Protein AF-X0TN85-F1 (afdb_monomer)

Solvent-accessible surface area (backbone atoms only — not comparable to full-atom values): 14636 Å² total; per-residue (Å²): 105,76,47,79,45,71,46,80,44,83,77,79,45,94,90,45,74,71,50,71,66,56,48,52,43,54,44,37,26,75,77,67,48,32,74,43,75,45,73,52,68,78,59,59,75,45,44,64,58,43,40,61,78,28,76,30,24,31,19,38,30,30,38,48,80,55,85,37,33,31,35,57,48,46,75,44,63,31,80,72,81,67,80,50,28,28,36,43,33,42,41,44,77,64,39,32,37,40,36,38,28,35,66,86,77,72,41,78,76,51,78,48,72,51,67,30,51,45,44,84,62,22,82,49,72,66,48,38,39,50,36,34,72,74,36,91,64,24,46,60,51,45,16,47,31,47,47,53,46,49,39,54,51,47,50,51,52,19,65,77,68,74,47,61,43,60,46,32,51,36,36,40,39,28,16,40,35,58,49,49,24,32,59,70,63,43,80,50,62,41,31,81,36,90,91,33,53,52,88,67,43,68,64,74,79,45,36,24,50,81,69,67,44,74,40,23,45,53,14,43,34,41,53,45,46,28,80,46,42,73,40,9,5,39,54,48,48,50,40,60,75,67,44,42,65,73,27,88,56,81,42,80,48,75,47,90,63,96,48,44,36,38,38,43,33,20,50,90,47,78,49,74,55,59,100

Structure (mmCIF, N/CA/C/O backbone):
data_AF-X0TN85-F1
#
_entry.id   AF-X0TN85-F1
#
loop_
_atom_site.group_PDB
_atom_site.id
_atom_site.type_symbol
_atom_site.label_atom_id
_atom_site.label_alt_id
_atom_site.label_comp_id
_atom_site.label_asym_id
_atom_site.label_entity_id
_atom_site.label_seq_id
_atom_site.pdbx_PDB_ins_code
_atom_site.Cartn_x
_atom_site.Cartn_y
_atom_site.Cartn_z
_atom_site.occupancy
_atom_site.B_iso_or_equiv
_atom_site.auth_seq_id
_atom_site.auth_comp_id
_atom_site.auth_asym_id
_atom_site.auth_atom_id
_atom_site.pdbx_PDB_model_num
ATOM 1 N N . MET A 1 1 ? -8.097 -7.794 1.490 1.00 80.31 1 MET A N 1
ATOM 2 C CA . MET A 1 1 ? -9.542 -7.481 1.559 1.00 80.31 1 MET A CA 1
ATOM 3 C C . MET A 1 1 ? -9.919 -7.096 2.979 1.00 80.31 1 MET A C 1
ATOM 5 O O . MET A 1 1 ? -9.978 -7.950 3.866 1.00 80.31 1 MET A O 1
ATOM 9 N N . VAL A 1 2 ? -10.156 -5.804 3.183 1.00 92.00 2 VAL A N 1
ATOM 10 C CA . VAL A 1 2 ? -10.544 -5.229 4.475 1.00 92.00 2 VAL A CA 1
ATOM 11 C C . VAL A 1 2 ? -12.059 -5.302 4.716 1.00 92.00 2 VAL A C 1
ATOM 13 O O . VAL A 1 2 ? -12.861 -5.174 3.789 1.00 92.00 2 VAL A O 1
ATOM 16 N N . ARG A 1 3 ? -12.475 -5.512 5.972 1.00 91.19 3 ARG A N 1
ATOM 17 C CA . ARG A 1 3 ? -13.882 -5.523 6.411 1.00 91.19 3 ARG A CA 1
ATOM 18 C C . ARG A 1 3 ? -14.080 -4.712 7.686 1.00 91.19 3 ARG A C 1
ATOM 20 O O . ARG A 1 3 ? -13.194 -4.658 8.525 1.00 91.19 3 ARG A O 1
ATOM 27 N N . GLN A 1 4 ? -15.275 -4.145 7.851 1.00 93.00 4 GLN A N 1
ATOM 28 C CA . GLN A 1 4 ? -15.722 -3.522 9.101 1.00 93.00 4 GLN A CA 1
ATOM 29 C C . GLN A 1 4 ? -16.805 -4.382 9.752 1.00 93.00 4 GLN A C 1
ATOM 31 O O . GLN A 1 4 ? -17.856 -4.615 9.150 1.00 93.00 4 GLN A O 1
ATOM 36 N N . LEU A 1 5 ? -16.536 -4.830 10.974 1.00 94.19 5 LEU A N 1
ATOM 37 C CA . LEU A 1 5 ? -17.333 -5.784 11.735 1.00 94.19 5 LEU A CA 1
ATOM 38 C C . LEU A 1 5 ? -17.838 -5.105 13.008 1.00 94.19 5 LEU A C 1
ATOM 40 O O . LEU A 1 5 ? -17.042 -4.657 13.830 1.00 94.19 5 LEU A O 1
ATOM 44 N N . TYR A 1 6 ? -19.156 -4.967 13.140 1.00 95.94 6 TYR A N 1
ATOM 45 C CA . TYR A 1 6 ? -19.766 -4.423 14.353 1.00 95.94 6 TYR A CA 1
ATOM 46 C C . TYR A 1 6 ? -19.932 -5.538 15.378 1.00 95.94 6 TYR A C 1
ATOM 48 O O . TYR A 1 6 ? -20.449 -6.591 15.024 1.00 95.94 6 TYR A O 1
ATOM 56 N N . LEU A 1 7 ? -19.529 -5.275 16.618 1.00 96.88 7 LEU A N 1
ATOM 57 C CA . LEU A 1 7 ? -19.497 -6.247 17.702 1.00 96.88 7 LEU A CA 1
ATOM 58 C C . LEU A 1 7 ? -20.158 -5.673 18.951 1.00 96.88 7 LEU A C 1
ATOM 60 O O . LEU A 1 7 ? -19.927 -4.513 19.311 1.00 96.88 7 LEU A O 1
ATOM 64 N N . GLU A 1 8 ? -20.907 -6.524 19.648 1.00 96.81 8 GLU A N 1
ATOM 65 C CA . GLU A 1 8 ? -21.399 -6.258 21.000 1.00 96.81 8 GLU A CA 1
ATOM 66 C C . GLU A 1 8 ? -20.712 -7.212 21.977 1.00 96.81 8 GLU A C 1
ATOM 68 O O . GLU A 1 8 ? -20.983 -8.415 22.035 1.00 96.81 8 GLU A O 1
ATOM 73 N N . ILE A 1 9 ? -19.764 -6.665 22.732 1.00 96.81 9 ILE A N 1
ATOM 74 C CA . ILE A 1 9 ? -18.879 -7.440 23.592 1.00 96.81 9 ILE A CA 1
ATOM 75 C C . ILE A 1 9 ? -19.461 -7.457 25.014 1.00 96.81 9 ILE A C 1
ATOM 77 O O . ILE A 1 9 ? -19.788 -6.403 25.553 1.00 96.81 9 ILE A O 1
ATOM 81 N N . PRO A 1 10 ? -19.591 -8.623 25.671 1.00 95.62 10 PRO A N 1
ATOM 82 C CA . PRO A 1 10 ? -20.043 -8.662 27.057 1.00 95.62 10 PRO A CA 1
ATOM 83 C C . PRO A 1 10 ? -19.069 -7.919 27.996 1.00 95.62 10 PRO A C 1
ATOM 85 O O . PRO A 1 10 ? -17.862 -8.211 27.965 1.00 95.62 10 PRO A O 1
ATOM 88 N N . PRO A 1 11 ? -19.560 -6.995 28.849 1.00 96.06 11 PRO A N 1
ATOM 89 C CA . PRO A 1 11 ? -18.720 -6.307 29.824 1.00 96.06 11 PRO A CA 1
ATOM 90 C C . PRO A 1 11 ? -18.141 -7.294 30.855 1.00 96.06 11 PRO A C 1
ATOM 92 O O . PRO A 1 11 ? -18.726 -8.352 31.095 1.00 96.06 11 PRO A O 1
ATOM 95 N N . PRO A 1 12 ? -17.002 -6.967 31.492 1.00 96.56 12 PRO A N 1
ATOM 96 C CA . PRO A 1 12 ? -16.367 -7.819 32.485 1.00 96.56 12 PRO A CA 1
ATOM 97 C C . PRO A 1 12 ? -17.222 -7.952 33.741 1.00 96.56 12 PRO A C 1
ATOM 99 O O . PRO A 1 12 ? -17.887 -7.006 34.169 1.00 96.56 12 PRO A O 1
ATOM 1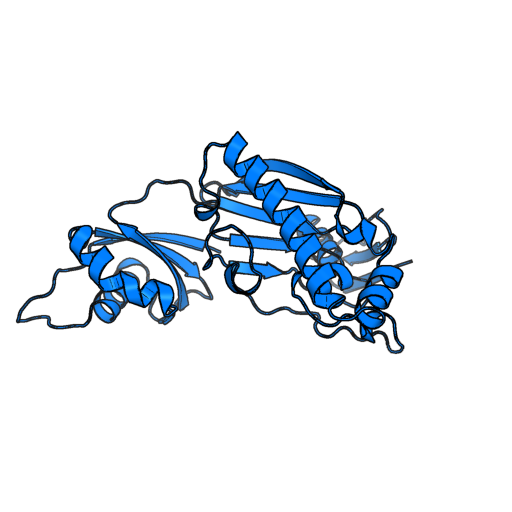02 N N . SER A 1 13 ? -17.147 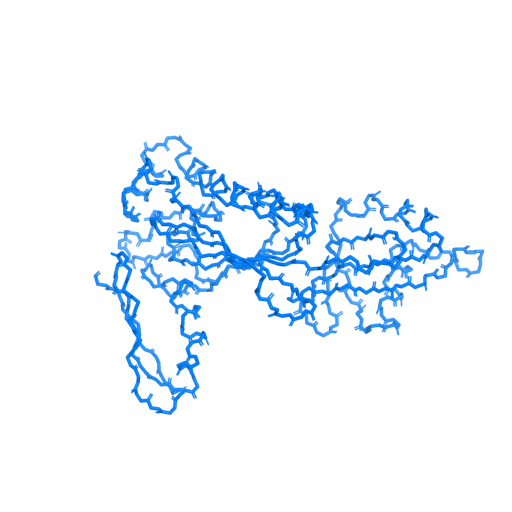-9.124 34.362 1.00 96.31 13 SER A N 1
ATOM 103 C CA . SER A 1 13 ? -17.819 -9.439 35.620 1.00 96.31 13 SER A CA 1
ATOM 104 C C . SER A 1 13 ? -16.894 -10.265 36.520 1.00 96.31 13 SER A C 1
ATOM 106 O O . SER A 1 13 ? -15.781 -10.619 36.137 1.00 96.31 13 SER A O 1
ATOM 108 N N . LEU A 1 14 ? -17.332 -10.576 37.743 1.00 95.88 14 LEU A N 1
ATOM 109 C CA . LEU A 1 14 ? -16.590 -11.505 38.605 1.00 95.88 14 LEU A CA 1
ATOM 110 C C . LEU A 1 14 ? -16.607 -12.945 38.066 1.00 95.88 14 LEU A C 1
ATOM 112 O O . LEU A 1 14 ? -15.685 -13.705 38.348 1.00 95.88 14 LEU A O 1
ATOM 116 N N . GLU A 1 15 ? -17.636 -13.309 37.297 1.00 95.75 15 GLU A N 1
ATOM 117 C CA . GLU A 1 15 ? -17.799 -14.642 36.699 1.00 95.75 15 GLU A CA 1
ATOM 118 C C . GLU A 1 15 ? -17.034 -14.784 35.377 1.00 95.75 15 GLU A C 1
ATOM 120 O O . GLU A 1 15 ? -16.610 -15.880 35.018 1.00 95.75 15 GLU A O 1
ATOM 125 N N . ASP A 1 16 ? -16.815 -13.674 34.671 1.00 93.56 16 ASP A N 1
ATOM 126 C CA . ASP A 1 16 ? -15.997 -13.606 33.467 1.00 93.56 16 ASP A CA 1
ATOM 127 C C . ASP A 1 16 ? -14.966 -12.492 33.630 1.00 93.56 16 ASP A C 1
ATOM 129 O O . ASP A 1 16 ? -15.253 -11.318 33.388 1.00 93.56 16 ASP A O 1
ATOM 133 N N . ASN A 1 17 ? -13.752 -12.876 34.026 1.00 93.69 17 ASN A N 1
ATOM 134 C CA . ASN A 1 17 ? -12.604 -11.998 34.251 1.00 93.69 17 ASN A CA 1
ATOM 135 C C . ASN A 1 17 ? -11.588 -12.028 33.091 1.00 93.69 17 ASN A C 1
ATOM 137 O O . ASN A 1 17 ? -10.431 -11.647 33.275 1.00 93.69 17 ASN A O 1
ATOM 141 N N . ALA A 1 18 ? -12.004 -12.474 31.898 1.00 96.44 18 ALA A N 1
ATOM 142 C CA . ALA A 1 18 ? -11.151 -12.506 30.714 1.00 96.44 18 ALA A CA 1
ATOM 143 C C . ALA A 1 18 ? -10.627 -11.114 30.327 1.00 96.44 18 ALA A C 1
ATOM 145 O O . ALA A 1 18 ? -11.290 -10.094 30.568 1.00 96.44 18 ALA A O 1
ATOM 146 N N . THR A 1 19 ? -9.450 -11.093 29.693 1.00 97.25 19 THR A N 1
ATOM 147 C CA . THR A 1 19 ? -8.800 -9.860 29.236 1.00 97.25 19 THR A CA 1
ATOM 148 C C . THR A 1 19 ? -9.605 -9.175 28.133 1.00 97.25 19 THR A C 1
ATOM 150 O O . THR A 1 19 ? -10.374 -9.809 27.411 1.00 97.25 19 THR A O 1
ATOM 153 N N . ASP A 1 20 ? -9.393 -7.871 27.957 1.00 97.19 20 ASP A N 1
ATOM 154 C CA . ASP A 1 20 ? -10.041 -7.091 26.897 1.00 97.19 20 ASP A CA 1
ATOM 155 C C . ASP A 1 20 ? -9.736 -7.647 25.488 1.00 97.19 20 ASP A C 1
ATOM 157 O O . ASP A 1 20 ? -10.609 -7.654 24.619 1.00 97.19 20 ASP A O 1
ATOM 161 N N . LEU A 1 21 ? -8.521 -8.169 25.269 1.00 96.75 21 LEU A N 1
ATOM 162 C CA . LEU A 1 21 ? -8.137 -8.798 24.002 1.00 96.75 21 LEU A CA 1
ATOM 163 C C . LEU A 1 21 ? -8.844 -10.139 23.792 1.00 96.75 21 LEU A C 1
ATOM 165 O O . LEU A 1 21 ? -9.335 -10.397 22.694 1.00 96.75 21 LEU A O 1
ATOM 169 N N . ASP A 1 22 ? -8.931 -10.975 24.827 1.00 96.56 22 ASP A N 1
ATOM 170 C CA . ASP A 1 22 ? -9.633 -12.259 24.730 1.00 96.56 22 ASP A CA 1
ATOM 171 C C . ASP A 1 22 ? -11.131 -12.056 24.501 1.00 96.56 22 ASP A C 1
ATOM 173 O O . ASP A 1 22 ? -11.738 -12.789 23.726 1.00 96.56 22 ASP A O 1
ATOM 177 N N . ARG A 1 23 ? -11.732 -11.028 25.113 1.00 96.81 23 ARG A N 1
ATOM 178 C CA . ARG A 1 23 ? -13.127 -10.643 24.851 1.00 96.81 23 ARG A CA 1
ATOM 179 C C . ARG A 1 23 ? -13.354 -10.254 23.397 1.00 96.81 23 ARG A C 1
ATOM 181 O O . ARG A 1 23 ? -14.313 -10.727 22.792 1.00 96.81 23 ARG A O 1
ATOM 188 N N . LEU A 1 24 ? -12.472 -9.422 22.838 1.00 97.00 24 LEU A N 1
ATOM 189 C CA . LEU A 1 24 ? -12.542 -9.028 21.432 1.00 97.00 24 LEU A CA 1
ATOM 190 C C . LEU A 1 24 ? -12.398 -10.244 20.505 1.00 97.00 24 LEU A C 1
ATOM 192 O O . LEU A 1 24 ? -13.189 -10.396 19.577 1.00 97.00 24 LEU A O 1
ATOM 196 N N . ARG A 1 25 ? -11.428 -11.125 20.779 1.00 96.62 25 ARG A N 1
ATOM 197 C CA . ARG A 1 25 ? -11.210 -12.365 20.016 1.00 96.62 25 ARG A CA 1
ATOM 198 C C . ARG A 1 25 ? -12.426 -13.281 20.054 1.00 96.62 25 ARG A C 1
ATOM 200 O O . ARG A 1 25 ? -12.939 -13.622 18.999 1.00 96.62 25 ARG A O 1
ATOM 207 N N . ARG A 1 26 ? -12.947 -13.588 21.247 1.00 96.56 26 ARG A N 1
ATOM 208 C CA . ARG A 1 26 ? -14.147 -14.426 21.412 1.00 96.56 26 ARG A CA 1
ATOM 209 C C . ARG A 1 26 ? -15.363 -13.853 20.683 1.00 96.56 26 ARG A C 1
ATOM 211 O O . ARG A 1 26 ? -16.163 -14.611 20.148 1.00 96.56 26 ARG A O 1
ATOM 218 N N . ALA A 1 27 ? -15.532 -12.528 20.678 1.00 96.75 27 ALA A N 1
ATOM 219 C CA . ALA A 1 27 ? -16.630 -11.886 19.956 1.00 96.75 27 ALA A CA 1
ATOM 220 C C . ALA A 1 27 ? -16.482 -12.038 18.432 1.00 96.75 27 ALA A C 1
ATOM 222 O O . ALA A 1 27 ? -17.448 -12.388 17.759 1.00 96.75 27 ALA A O 1
ATOM 223 N N . LEU A 1 28 ? -15.273 -11.834 17.900 1.00 96.31 28 LEU A N 1
ATOM 224 C CA . LEU A 1 28 ? -14.961 -12.015 16.478 1.00 96.31 28 LEU A CA 1
ATOM 225 C C . LEU A 1 28 ? -15.086 -13.476 16.019 1.00 96.31 28 LEU A C 1
ATOM 227 O O . LEU A 1 28 ? -15.665 -13.728 14.966 1.00 96.31 28 LEU A O 1
ATOM 231 N N . GLU A 1 29 ? -14.601 -14.425 16.814 1.00 96.12 29 GLU A N 1
ATOM 232 C CA . GLU A 1 29 ? -14.763 -15.867 16.596 1.00 96.12 29 GLU A CA 1
ATOM 233 C C . GLU A 1 29 ? -16.252 -16.235 16.549 1.00 96.12 29 GLU A C 1
ATOM 235 O O . GLU A 1 29 ? -16.753 -16.733 15.542 1.00 96.12 29 GLU A O 1
ATOM 240 N N . ARG A 1 30 ? -17.009 -15.889 17.597 1.00 95.50 30 ARG A N 1
ATOM 241 C CA . ARG A 1 30 ? -18.428 -16.252 17.721 1.00 95.50 30 ARG A CA 1
ATOM 242 C C . ARG A 1 30 ? -19.307 -15.671 16.612 1.00 95.50 30 ARG A C 1
ATOM 244 O O . ARG A 1 30 ? -20.236 -16.338 16.165 1.00 95.50 30 ARG A O 1
ATOM 251 N N . GLU A 1 31 ? -19.088 -14.414 16.232 1.00 94.94 31 GLU A N 1
ATOM 252 C CA . GLU A 1 31 ? -19.980 -13.692 15.310 1.00 94.94 31 GLU A CA 1
ATOM 253 C C . GLU A 1 31 ? -19.520 -13.757 13.850 1.00 94.94 31 GLU A C 1
ATOM 255 O O . GLU A 1 31 ? -20.339 -13.605 12.939 1.00 94.94 31 GLU A O 1
ATOM 260 N N . HIS A 1 32 ? -18.225 -13.982 13.609 1.00 93.88 32 HIS A N 1
ATOM 261 C CA . HIS A 1 32 ? -17.628 -13.888 12.277 1.00 93.88 32 HIS A CA 1
ATOM 262 C C . HIS A 1 32 ? -16.660 -15.024 11.913 1.00 93.88 32 HIS A C 1
ATOM 264 O O . HIS A 1 32 ? -16.164 -15.011 10.788 1.00 93.88 32 HIS A O 1
ATOM 270 N N . GLY A 1 33 ? -16.413 -15.998 12.799 1.00 94.00 33 GLY A N 1
ATOM 271 C CA . GLY A 1 33 ? -15.520 -17.136 12.543 1.00 94.00 33 GLY A CA 1
ATOM 272 C C . GLY A 1 33 ? -14.042 -16.754 12.427 1.00 94.00 33 GLY A C 1
ATOM 273 O O . GLY A 1 33 ? -13.297 -17.407 11.706 1.00 94.00 33 GLY A O 1
ATOM 274 N N . ILE A 1 34 ? -13.635 -15.641 13.051 1.00 95.12 34 ILE A N 1
ATOM 275 C CA . ILE A 1 34 ? -12.238 -15.191 13.058 1.00 95.12 34 ILE A CA 1
ATOM 276 C C . ILE A 1 34 ? -11.584 -15.643 14.362 1.00 95.12 34 ILE A C 1
ATOM 278 O O . ILE A 1 34 ? -11.678 -14.960 15.386 1.00 95.12 34 ILE A O 1
ATOM 282 N N . ASP A 1 35 ? -10.881 -16.764 14.293 1.00 91.81 35 ASP A N 1
ATOM 283 C CA . ASP A 1 35 ? -10.279 -17.433 15.448 1.00 91.81 35 ASP A CA 1
ATOM 284 C C . ASP A 1 35 ? -8.876 -16.882 15.743 1.00 91.81 35 ASP A C 1
ATOM 286 O O . ASP A 1 35 ? -8.418 -16.832 16.889 1.00 91.81 35 ASP A O 1
ATOM 290 N N . ASN A 1 36 ? -8.183 -16.402 14.706 1.00 93.81 36 ASN A N 1
ATOM 291 C CA . ASN A 1 36 ? -6.806 -15.938 14.807 1.00 93.81 36 ASN A CA 1
ATOM 292 C C . ASN A 1 36 ? -6.676 -14.443 14.489 1.00 93.81 36 ASN A C 1
ATOM 294 O O . ASN A 1 36 ? -6.366 -14.031 13.367 1.00 93.81 36 ASN A O 1
ATOM 298 N N . LEU A 1 37 ? -6.874 -13.608 15.515 1.00 95.75 37 LEU A N 1
ATOM 299 C CA . LEU A 1 37 ? -6.662 -12.164 15.418 1.00 95.75 37 LEU A CA 1
ATOM 300 C C . LEU A 1 37 ? -5.244 -11.758 15.845 1.00 95.75 37 LEU A C 1
ATOM 302 O O . LEU A 1 37 ? -4.859 -11.859 17.020 1.00 95.75 37 LEU A O 1
ATOM 306 N N . SER A 1 38 ? -4.519 -11.177 14.891 1.00 94.88 38 SER A N 1
ATOM 307 C CA . SER A 1 38 ? -3.293 -10.414 15.126 1.00 94.88 38 SER A CA 1
ATOM 308 C C . SER A 1 38 ? -3.603 -8.930 15.349 1.00 94.88 38 SER A C 1
ATOM 310 O O . SER A 1 38 ? -4.469 -8.356 14.690 1.00 94.88 38 SER A O 1
ATOM 312 N N . ILE A 1 39 ? -2.908 -8.306 16.298 1.00 94.56 39 ILE A N 1
ATOM 313 C CA . ILE A 1 39 ? -3.068 -6.894 16.658 1.00 94.56 39 ILE A CA 1
ATOM 314 C C . ILE A 1 39 ? -1.689 -6.298 16.940 1.00 94.56 39 ILE A C 1
ATOM 316 O O . ILE A 1 39 ? -0.859 -6.911 17.611 1.00 94.56 39 ILE A O 1
ATOM 320 N N . GLU A 1 40 ? -1.446 -5.100 16.424 1.00 92.50 40 GLU A N 1
ATOM 321 C CA . GLU A 1 40 ? -0.198 -4.375 16.647 1.00 92.50 40 GLU A CA 1
ATOM 322 C C . GLU A 1 40 ? -0.241 -3.587 17.963 1.00 92.50 40 GLU A C 1
ATOM 324 O O . GLU A 1 40 ? -1.298 -3.154 18.435 1.00 92.50 40 GLU A O 1
ATOM 329 N N . LEU A 1 41 ? 0.933 -3.376 18.563 1.00 94.31 41 LEU A N 1
ATOM 330 C CA . LEU A 1 41 ? 1.064 -2.709 19.860 1.00 94.31 41 LEU A CA 1
ATOM 331 C C . LEU A 1 41 ? 0.372 -1.329 19.931 1.00 94.31 41 LEU A C 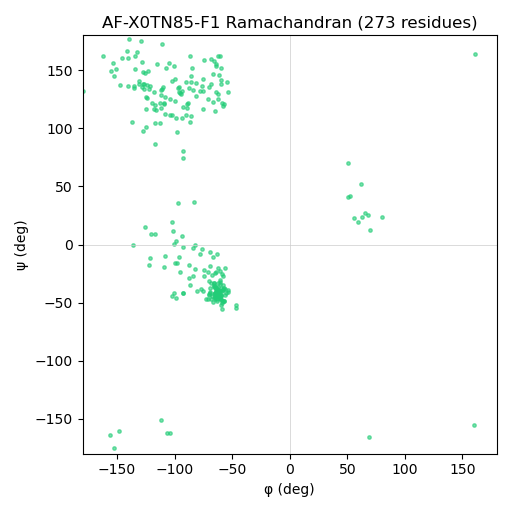1
ATOM 333 O O . LEU A 1 41 ? -0.249 -1.059 20.962 1.00 94.31 41 LEU A O 1
ATOM 337 N N . PRO A 1 42 ? 0.425 -0.451 18.905 1.00 92.31 42 PRO A N 1
ATOM 338 C CA . PRO A 1 42 ? -0.244 0.848 18.977 1.00 92.31 42 PRO A CA 1
ATOM 339 C C . PRO A 1 42 ? -1.766 0.747 19.158 1.00 92.31 42 PRO A C 1
ATOM 341 O O . PRO A 1 42 ? -2.317 1.469 19.986 1.00 92.31 42 PRO A O 1
ATOM 344 N N . LEU A 1 43 ? -2.435 -0.196 18.484 1.00 93.31 43 LEU A N 1
ATOM 345 C CA . LEU A 1 43 ? -3.869 -0.449 18.674 1.00 93.31 43 LEU A CA 1
ATOM 346 C C . LEU A 1 43 ? -4.152 -1.064 20.047 1.00 93.31 43 LEU A C 1
ATOM 348 O O . LEU A 1 43 ? -5.087 -0.662 20.741 1.00 93.31 43 LEU A O 1
ATOM 352 N N . MET A 1 44 ? -3.305 -2.001 20.480 1.00 95.25 44 MET A N 1
ATOM 353 C CA . MET A 1 44 ? -3.445 -2.660 21.781 1.00 95.25 44 MET A CA 1
ATOM 354 C C . MET A 1 44 ? -3.370 -1.668 22.952 1.00 95.25 44 MET A C 1
ATOM 356 O O . MET A 1 44 ? -4.085 -1.836 23.937 1.00 95.25 44 MET A O 1
ATOM 360 N N . ARG A 1 45 ? -2.561 -0.605 22.833 1.00 96.06 45 ARG A N 1
ATOM 361 C CA . ARG A 1 45 ? -2.457 0.464 23.846 1.00 96.06 45 ARG A CA 1
ATOM 362 C C . ARG A 1 45 ? -3.780 1.193 24.094 1.00 96.06 45 ARG A C 1
ATOM 364 O O . ARG A 1 45 ? -4.013 1.633 25.215 1.00 96.06 45 ARG A O 1
ATOM 371 N N . ASN A 1 46 ? -4.640 1.294 23.081 1.00 94.62 46 ASN A N 1
ATOM 372 C CA . ASN A 1 46 ? -5.916 2.010 23.167 1.00 94.62 46 ASN A CA 1
ATOM 373 C C . ASN A 1 46 ? -7.122 1.083 23.388 1.00 94.62 46 ASN A C 1
ATOM 375 O O . ASN A 1 46 ? -8.177 1.550 23.813 1.00 94.62 46 ASN A O 1
ATOM 379 N N . LEU A 1 47 ? -6.960 -0.226 23.161 1.00 96.69 47 LEU A N 1
ATOM 380 C CA . LEU A 1 47 ? -8.023 -1.236 23.203 1.00 96.69 47 LEU A CA 1
ATOM 381 C C . LEU A 1 47 ? -8.934 -1.115 24.436 1.00 96.69 47 LEU A C 1
ATOM 383 O O . LEU A 1 47 ? -10.150 -0.977 24.308 1.00 96.69 47 LEU A O 1
ATOM 387 N N . ALA A 1 48 ? -8.342 -1.127 25.630 1.00 96.69 48 ALA A N 1
ATOM 388 C CA . ALA A 1 48 ? -9.074 -1.102 26.894 1.00 96.69 48 ALA A CA 1
ATOM 389 C C . ALA A 1 48 ? -9.939 0.160 27.063 1.00 96.69 48 ALA A C 1
ATOM 391 O O . ALA A 1 48 ? -11.063 0.091 27.576 1.00 96.69 48 ALA A O 1
ATOM 392 N N . ALA A 1 49 ? -9.411 1.312 26.642 1.00 96.56 49 ALA A N 1
ATOM 393 C CA . ALA A 1 49 ? -10.103 2.590 26.724 1.00 96.56 49 ALA A CA 1
ATOM 394 C C . ALA A 1 49 ? -11.257 2.645 25.715 1.00 96.56 49 ALA A C 1
ATOM 396 O O . ALA A 1 49 ? -12.380 2.970 26.100 1.00 96.56 49 ALA A O 1
ATOM 397 N N . THR A 1 50 ? -11.004 2.247 24.464 1.00 96.44 50 THR A N 1
ATOM 398 C CA . THR A 1 50 ? -12.006 2.219 23.391 1.00 96.44 50 THR A CA 1
ATOM 399 C C . THR A 1 50 ? -13.210 1.357 23.764 1.00 96.44 50 THR A C 1
ATOM 401 O O . THR A 1 50 ? -14.344 1.825 23.673 1.00 96.44 50 THR A O 1
ATOM 404 N N . LEU A 1 51 ? -12.985 0.129 24.252 1.00 97.38 51 LEU A N 1
ATOM 405 C CA . LEU A 1 51 ? -14.071 -0.777 24.645 1.00 97.38 51 LEU A CA 1
ATOM 406 C C . LEU A 1 51 ? -14.974 -0.151 25.717 1.00 97.38 51 LEU A C 1
ATOM 408 O O . LEU A 1 51 ? -16.191 -0.105 25.548 1.00 97.38 51 LEU A O 1
ATOM 412 N N . ARG A 1 52 ? -14.386 0.407 26.781 1.00 96.56 52 ARG A N 1
ATOM 413 C CA . ARG A 1 52 ? -15.143 0.996 27.899 1.00 96.56 52 ARG A CA 1
ATOM 414 C C . ARG A 1 52 ? -15.877 2.280 27.516 1.00 96.56 52 ARG A C 1
ATOM 416 O O . ARG A 1 52 ? -17.026 2.449 27.905 1.00 96.56 52 ARG A O 1
ATOM 423 N N . GLN A 1 53 ? -15.247 3.169 26.744 1.00 95.50 53 GLN A N 1
ATOM 424 C CA . GLN A 1 53 ? -15.875 4.420 26.286 1.00 95.50 53 GLN A CA 1
ATOM 425 C C . GLN A 1 53 ? -17.066 4.176 25.354 1.00 95.50 53 GLN A C 1
ATOM 427 O O . GLN A 1 53 ? -17.949 5.021 25.236 1.00 95.50 53 GLN A O 1
ATOM 432 N N . SER A 1 54 ? -17.083 3.021 24.695 1.00 94.38 54 SER A N 1
ATOM 433 C CA . SER A 1 54 ? -18.098 2.643 23.718 1.00 94.38 54 SER A CA 1
ATOM 434 C C . SER A 1 54 ? -19.265 1.829 24.286 1.00 94.38 54 SER A C 1
ATOM 436 O O . SER A 1 54 ? -20.074 1.323 23.511 1.00 94.38 54 SER A O 1
ATOM 438 N N . ASP A 1 55 ? -19.340 1.663 25.613 1.00 96.44 55 ASP A N 1
ATOM 439 C CA . ASP A 1 55 ? -20.279 0.734 26.263 1.00 96.44 55 ASP A CA 1
ATOM 440 C C . ASP A 1 55 ? -20.200 -0.676 25.644 1.00 96.44 55 ASP A C 1
ATOM 442 O O . ASP A 1 55 ? -21.203 -1.329 25.367 1.00 96.44 55 ASP A O 1
ATOM 446 N N . TRP A 1 56 ? -18.964 -1.110 25.359 1.00 97.06 56 TRP A N 1
ATOM 447 C CA . TRP A 1 56 ? -18.624 -2.403 24.759 1.00 97.06 56 TRP A CA 1
ATOM 448 C C . TRP A 1 56 ? -19.241 -2.680 23.381 1.00 97.06 56 TRP A C 1
ATOM 450 O O . TRP A 1 56 ? -19.273 -3.824 22.923 1.00 97.06 56 TRP A O 1
ATOM 460 N N . LYS A 1 57 ? -19.680 -1.631 22.684 1.00 97.50 57 LYS A N 1
ATOM 461 C CA . LYS A 1 57 ? -20.177 -1.691 21.308 1.00 97.50 57 LYS A CA 1
ATOM 462 C C . LYS A 1 57 ? -19.150 -1.054 20.403 1.00 97.50 57 LYS A C 1
ATOM 464 O O . LYS A 1 57 ? -18.948 0.152 20.467 1.00 97.50 57 LYS A O 1
ATOM 469 N N . VAL A 1 58 ? -18.511 -1.830 19.542 1.00 96.75 58 VAL A N 1
ATOM 470 C CA . VAL A 1 58 ? -17.400 -1.348 18.708 1.00 96.75 58 VAL A CA 1
ATOM 471 C C . VAL A 1 58 ? -17.547 -1.791 17.266 1.00 96.75 58 VAL A C 1
ATOM 473 O O . VAL A 1 58 ? -18.273 -2.730 16.952 1.00 96.75 58 VAL A O 1
ATOM 476 N N . THR A 1 59 ? -16.826 -1.121 16.374 1.00 95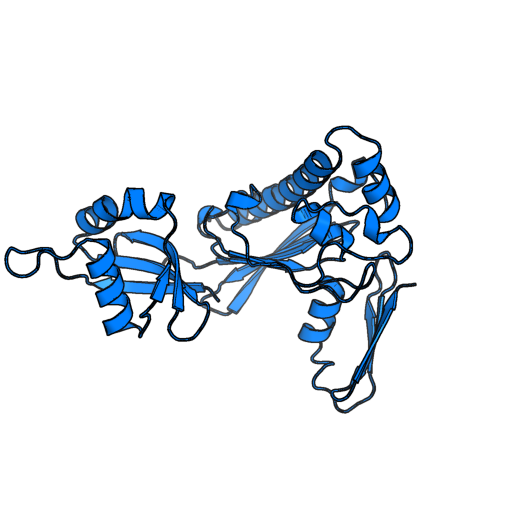.94 59 THR A N 1
ATOM 477 C CA . THR A 1 59 ? -16.606 -1.585 15.008 1.00 95.94 59 THR A CA 1
ATOM 478 C C . THR A 1 59 ? -15.128 -1.865 14.804 1.00 95.94 59 THR A C 1
ATOM 480 O O . THR A 1 59 ? -14.311 -0.948 14.867 1.00 95.94 59 THR A O 1
ATOM 483 N N . ALA A 1 60 ? -14.795 -3.128 14.559 1.00 95.56 60 ALA A N 1
ATOM 484 C CA . ALA A 1 60 ? -13.452 -3.575 14.225 1.00 95.56 60 ALA A CA 1
ATOM 485 C C . ALA A 1 60 ? -13.248 -3.520 12.705 1.00 95.56 60 ALA A C 1
ATOM 487 O O . ALA A 1 60 ? -13.972 -4.179 11.955 1.00 95.56 60 ALA A O 1
ATOM 488 N N . THR A 1 61 ? -12.259 -2.756 12.248 1.00 95.19 61 THR A N 1
ATOM 489 C CA . THR A 1 61 ? -11.752 -2.838 10.875 1.00 95.19 61 THR A CA 1
ATOM 490 C C . THR A 1 61 ? -10.658 -3.901 10.839 1.00 95.19 61 THR A C 1
ATOM 492 O O . THR A 1 61 ? -9.671 -3.798 11.567 1.00 95.19 61 THR A O 1
ATOM 495 N N . VAL A 1 62 ? -10.818 -4.929 10.007 1.00 95.25 62 VAL A N 1
ATOM 496 C CA . VAL A 1 62 ? -9.893 -6.066 9.917 1.00 95.25 62 VAL A CA 1
ATOM 497 C C . VAL A 1 62 ? -9.441 -6.318 8.480 1.00 95.25 62 VAL A C 1
ATOM 499 O O . VAL A 1 62 ? -10.257 -6.291 7.560 1.00 95.25 62 VAL A O 1
ATOM 502 N N . ALA A 1 63 ? -8.156 -6.615 8.283 1.00 94.75 63 ALA A N 1
ATOM 503 C CA . ALA A 1 63 ? -7.639 -7.233 7.061 1.00 94.75 63 ALA A CA 1
ATOM 504 C C . ALA A 1 63 ? -7.694 -8.753 7.207 1.00 94.75 63 ALA A C 1
ATOM 506 O O . ALA A 1 63 ? -7.021 -9.313 8.074 1.00 94.75 63 ALA A O 1
ATOM 507 N N . LEU A 1 64 ? -8.468 -9.420 6.351 1.00 92.25 64 LEU A N 1
ATOM 508 C CA . LEU A 1 64 ? -8.493 -10.880 6.299 1.00 92.25 64 LEU A CA 1
ATOM 509 C C . LEU A 1 64 ? -7.228 -11.401 5.609 1.00 92.25 64 LEU A C 1
ATOM 511 O O . LEU A 1 64 ? -6.866 -10.911 4.536 1.00 92.25 64 LEU A O 1
ATOM 515 N N . LYS A 1 65 ? -6.574 -12.386 6.227 1.00 87.38 65 LYS A N 1
ATOM 516 C CA . LYS A 1 65 ? -5.458 -13.140 5.633 1.00 87.38 65 LYS A CA 1
ATOM 517 C C . LYS A 1 65 ? -5.966 -14.404 4.946 1.00 87.38 65 LYS A C 1
ATOM 519 O O . LYS A 1 65 ? -5.540 -14.719 3.842 1.00 87.38 65 LYS A O 1
ATOM 524 N N . ASP A 1 66 ? -6.901 -15.077 5.600 1.00 87.44 66 ASP A N 1
ATOM 525 C CA . ASP A 1 66 ? -7.620 -16.249 5.117 1.00 87.44 66 ASP A CA 1
ATOM 526 C C . ASP A 1 66 ? -9.042 -16.236 5.718 1.00 87.44 66 ASP A C 1
ATOM 528 O O . ASP A 1 66 ? -9.543 -15.173 6.101 1.00 87.44 66 ASP A O 1
ATOM 532 N N . MET A 1 67 ? -9.722 -17.384 5.740 1.00 83.25 67 MET A N 1
ATOM 533 C CA . MET A 1 67 ? -11.093 -17.492 6.248 1.00 83.25 67 MET A CA 1
ATOM 534 C C . MET A 1 67 ? -11.199 -17.346 7.774 1.00 83.25 67 MET A C 1
ATOM 536 O O . MET A 1 67 ? -12.261 -16.952 8.243 1.00 83.25 67 MET A O 1
ATOM 540 N N . GLU A 1 68 ? -10.129 -17.622 8.523 1.00 89.94 68 GLU A N 1
ATOM 541 C CA . GLU A 1 68 ? -10.127 -17.719 9.995 1.00 89.94 68 GLU A CA 1
ATOM 542 C C . GLU A 1 68 ? -9.140 -16.731 10.650 1.00 89.94 68 GLU A C 1
ATOM 544 O O . GLU A 1 68 ? -9.232 -16.419 11.839 1.00 89.94 68 GLU A O 1
ATOM 549 N N . SER A 1 69 ? -8.191 -16.195 9.880 1.00 93.44 69 SER A N 1
ATOM 550 C CA . SER A 1 69 ? -7.127 -15.316 10.355 1.00 93.44 69 SER A CA 1
ATOM 551 C C . SER A 1 69 ? -7.294 -13.887 9.859 1.00 93.44 69 SER A C 1
ATOM 553 O O . SER A 1 69 ? -7.458 -13.622 8.663 1.00 93.44 69 SER A O 1
ATOM 555 N N . ALA A 1 70 ? -7.134 -12.933 10.775 1.00 95.81 70 ALA A N 1
ATOM 556 C CA . ALA A 1 70 ? -7.217 -11.515 10.464 1.00 95.81 70 ALA A CA 1
ATOM 557 C C . ALA A 1 70 ? -6.178 -10.669 11.214 1.00 95.81 70 ALA A C 1
ATOM 559 O O . ALA A 1 70 ? -5.609 -11.057 12.240 1.00 95.81 70 ALA A O 1
ATOM 560 N N . ARG A 1 71 ? -5.923 -9.470 10.692 1.00 95.81 71 ARG A N 1
ATOM 561 C CA . ARG A 1 71 ? -5.174 -8.408 11.368 1.00 95.81 71 ARG A CA 1
ATOM 562 C C . ARG A 1 71 ? -6.118 -7.261 11.687 1.00 95.81 71 ARG A C 1
ATOM 564 O O . ARG A 1 71 ? -6.821 -6.792 10.795 1.00 95.81 71 ARG A O 1
ATOM 571 N N . LEU A 1 72 ? -6.136 -6.815 12.939 1.00 96.25 72 LEU A N 1
ATOM 572 C CA . LEU A 1 72 ? -6.866 -5.613 13.327 1.00 96.25 72 LEU A CA 1
ATOM 573 C C . LEU A 1 72 ? -6.152 -4.384 12.752 1.00 96.25 72 LEU A C 1
ATOM 575 O O . LEU A 1 72 ? -4.960 -4.206 12.992 1.00 96.25 72 LEU A O 1
ATOM 579 N N . ILE A 1 73 ? -6.889 -3.566 12.005 1.00 95.31 73 ILE A N 1
ATOM 580 C CA . ILE A 1 73 ? -6.419 -2.305 11.418 1.00 95.31 73 ILE A CA 1
ATOM 581 C C . ILE A 1 73 ? -6.894 -1.124 12.261 1.00 95.31 73 ILE A C 1
ATOM 583 O O . ILE A 1 73 ? -6.138 -0.193 12.514 1.00 95.31 73 ILE A O 1
ATOM 587 N N . ASP A 1 74 ? -8.145 -1.168 12.716 1.00 93.81 74 ASP A N 1
ATOM 588 C CA . ASP A 1 74 ? -8.731 -0.097 13.514 1.00 93.81 74 ASP A CA 1
ATOM 589 C C . ASP A 1 74 ? -9.846 -0.632 14.420 1.00 93.81 74 ASP A C 1
ATOM 591 O O . ASP A 1 74 ? -10.456 -1.671 14.145 1.00 93.81 74 ASP A O 1
ATOM 595 N N . LEU A 1 75 ? -10.120 0.083 15.507 1.00 94.38 75 LEU A N 1
ATOM 596 C CA . LEU A 1 75 ? -11.208 -0.208 16.431 1.00 94.38 75 LEU A CA 1
ATOM 597 C C . LEU A 1 75 ? -11.909 1.094 16.817 1.00 94.38 75 LEU A C 1
ATOM 599 O O . LEU A 1 75 ? -11.404 1.872 17.627 1.00 94.38 75 LEU A O 1
ATOM 603 N N . ARG A 1 76 ? -13.105 1.309 16.265 1.00 92.88 76 ARG A N 1
ATOM 604 C CA . ARG A 1 76 ? -13.890 2.530 16.484 1.00 92.88 76 ARG A CA 1
ATOM 605 C C . ARG A 1 76 ? -15.025 2.295 17.491 1.00 92.88 76 ARG A C 1
ATOM 607 O O . ARG A 1 76 ? -15.677 1.250 17.423 1.00 92.88 76 ARG A O 1
ATOM 614 N N . PRO A 1 77 ? -15.313 3.252 18.393 1.00 93.75 77 PRO A N 1
ATOM 615 C CA . PRO A 1 77 ? -16.491 3.210 19.253 1.00 93.75 77 PRO A CA 1
ATOM 616 C C . PRO A 1 77 ? -17.805 3.174 18.465 1.00 93.75 77 PRO A C 1
ATOM 618 O O . PRO A 1 77 ? -17.981 3.886 17.476 1.00 93.75 77 PRO A O 1
ATOM 621 N N . GLY A 1 78 ? -18.761 2.396 18.959 1.00 93.62 78 GLY A N 1
ATOM 622 C CA . GLY A 1 78 ? -20.100 2.275 18.407 1.00 93.62 78 GLY A CA 1
ATOM 623 C C . GLY A 1 78 ? -20.149 1.576 17.051 1.00 93.62 78 GLY A C 1
ATOM 624 O O . GLY A 1 78 ? -19.205 0.930 16.589 1.00 93.62 78 GLY A O 1
ATOM 625 N N . ARG A 1 79 ? -21.302 1.710 16.391 1.00 90.94 79 ARG A N 1
ATOM 626 C CA . ARG A 1 79 ? -21.512 1.196 15.039 1.00 90.94 79 ARG A CA 1
ATOM 627 C C . ARG A 1 79 ? -21.048 2.217 14.012 1.00 90.94 79 ARG A C 1
ATOM 629 O O . ARG A 1 79 ? -21.757 3.183 13.733 1.00 90.94 79 ARG A O 1
ATOM 636 N N . SER A 1 80 ? -19.903 1.966 13.389 1.00 83.06 80 SER A N 1
ATOM 637 C CA . SER A 1 80 ? -19.460 2.743 12.242 1.00 83.06 80 SER A CA 1
ATOM 638 C C . SER A 1 80 ? -20.264 2.330 11.013 1.00 83.06 80 SER A C 1
ATOM 640 O O . SER A 1 80 ? -20.220 1.191 10.546 1.00 83.06 80 SER A O 1
ATOM 642 N N . ARG A 1 81 ? -21.027 3.287 10.488 1.00 72.12 81 ARG A N 1
ATOM 643 C CA . ARG A 1 81 ? -21.548 3.264 9.113 1.00 72.12 81 ARG A CA 1
ATOM 644 C C . ARG A 1 81 ? -20.729 4.173 8.200 1.00 72.12 81 ARG A C 1
ATOM 646 O O . ARG A 1 81 ? -21.171 4.476 7.095 1.00 72.12 81 ARG A O 1
ATOM 653 N N . GLY A 1 82 ? -19.580 4.636 8.698 1.00 70.81 82 GLY A N 1
ATOM 654 C CA . GLY A 1 82 ? -18.678 5.500 7.965 1.00 70.81 82 GLY A CA 1
ATOM 655 C C . GLY A 1 82 ? -18.177 4.827 6.689 1.00 70.81 82 GLY A C 1
ATOM 656 O O . GLY A 1 82 ? -18.304 3.602 6.515 1.00 70.81 82 GLY A O 1
ATOM 657 N N . PRO A 1 83 ? -17.648 5.634 5.765 1.00 71.94 83 PRO A N 1
ATOM 658 C CA . PRO A 1 83 ? -17.063 5.093 4.562 1.00 71.94 83 PRO A CA 1
ATOM 659 C C . PRO A 1 83 ? -15.873 4.189 4.903 1.00 71.94 83 PRO A C 1
ATOM 661 O O . PRO A 1 83 ? -15.159 4.405 5.877 1.00 71.94 83 PRO A O 1
ATOM 664 N N . LEU A 1 84 ? -15.706 3.149 4.093 1.00 88.88 84 LEU A N 1
ATOM 665 C CA . LEU A 1 84 ? -14.549 2.268 4.112 1.00 88.88 84 LEU A CA 1
ATOM 666 C C . LEU A 1 84 ? -13.882 2.446 2.753 1.00 88.88 84 LEU A C 1
ATOM 668 O O . LEU A 1 84 ? -14.434 1.999 1.740 1.00 88.88 84 LEU A O 1
ATOM 672 N N . PHE A 1 85 ? -12.767 3.169 2.732 1.00 94.94 85 PHE A N 1
ATOM 673 C CA . PHE A 1 85 ? -12.079 3.518 1.500 1.00 94.94 85 PHE A CA 1
ATOM 674 C C . PHE A 1 85 ? -10.786 2.731 1.334 1.00 94.94 85 PHE A C 1
ATOM 676 O O . PHE A 1 85 ? -10.134 2.335 2.301 1.00 94.94 85 PHE A O 1
ATOM 683 N N . ALA A 1 86 ? -10.431 2.535 0.074 1.00 97.00 86 ALA A N 1
ATOM 684 C CA . ALA A 1 86 ? -9.131 2.068 -0.357 1.00 97.00 86 ALA A CA 1
ATOM 685 C C . ALA A 1 86 ? -8.633 2.945 -1.497 1.00 97.00 86 ALA A C 1
ATOM 687 O O . ALA A 1 86 ? -9.412 3.681 -2.110 1.00 97.00 86 ALA A O 1
ATOM 688 N N . VAL A 1 87 ? -7.351 2.829 -1.805 1.00 98.12 87 VAL A N 1
ATOM 689 C CA . VAL A 1 87 ? -6.756 3.472 -2.972 1.00 98.12 87 VAL A CA 1
ATOM 690 C C . VAL A 1 87 ? -6.018 2.460 -3.835 1.00 98.12 87 VAL A C 1
ATOM 692 O O . VAL A 1 87 ? -5.325 1.581 -3.323 1.00 98.12 87 VAL A O 1
ATOM 695 N N . ALA A 1 88 ? -6.173 2.580 -5.150 1.00 98.25 88 ALA A N 1
ATOM 696 C CA . ALA A 1 88 ? -5.320 1.901 -6.117 1.00 98.25 88 ALA A CA 1
ATOM 697 C C . ALA A 1 88 ? -4.344 2.928 -6.692 1.00 98.25 88 ALA A C 1
ATOM 699 O O . ALA A 1 88 ? -4.769 3.978 -7.169 1.00 98.25 88 ALA A O 1
ATOM 700 N N . VAL A 1 89 ? -3.050 2.643 -6.600 1.00 98.69 89 VAL A N 1
ATOM 701 C CA . VAL A 1 89 ? -1.965 3.552 -6.966 1.00 98.69 89 VAL A CA 1
ATOM 702 C C . VAL A 1 89 ? -1.175 2.932 -8.108 1.00 98.69 89 VAL A C 1
ATOM 704 O O . VAL A 1 89 ? -0.605 1.857 -7.950 1.00 98.69 89 VAL A O 1
ATOM 707 N N . ASP A 1 90 ? -1.124 3.616 -9.243 1.00 98.44 90 ASP A N 1
ATOM 708 C CA . ASP A 1 90 ? -0.225 3.291 -10.349 1.00 98.44 90 ASP A CA 1
ATOM 709 C C . ASP A 1 90 ? 1.003 4.203 -10.275 1.00 98.44 90 ASP A C 1
ATOM 711 O O . ASP A 1 90 ? 0.920 5.420 -10.475 1.00 98.44 90 ASP A O 1
ATOM 715 N N . ILE A 1 91 ? 2.141 3.613 -9.916 1.00 98.38 91 ILE A N 1
ATOM 716 C CA . ILE A 1 91 ? 3.428 4.282 -9.764 1.00 98.38 91 ILE A CA 1
ATOM 717 C C . ILE A 1 91 ? 4.185 4.182 -11.086 1.00 98.38 91 ILE A C 1
ATOM 719 O O . ILE A 1 91 ? 5.101 3.373 -11.264 1.00 98.38 91 ILE A O 1
ATOM 723 N N . GLY A 1 92 ? 3.821 5.059 -12.014 1.00 96.50 92 GLY A N 1
ATOM 724 C CA . GLY A 1 92 ? 4.550 5.236 -13.256 1.00 96.50 92 GLY A CA 1
ATOM 725 C C . GLY A 1 92 ? 5.870 5.985 -13.060 1.00 96.50 92 GLY A C 1
ATOM 726 O O . GLY A 1 92 ? 6.081 6.767 -12.122 1.00 96.50 92 GLY A O 1
ATOM 727 N N . THR A 1 93 ? 6.779 5.801 -14.017 1.00 95.44 93 THR A N 1
ATOM 728 C CA . THR A 1 93 ? 8.062 6.521 -14.017 1.00 95.44 93 THR A CA 1
ATOM 729 C C . THR A 1 93 ? 7.827 8.024 -14.189 1.00 95.44 93 THR A C 1
ATOM 731 O O . THR A 1 93 ? 8.429 8.829 -13.481 1.00 95.44 93 THR A O 1
ATOM 734 N N . THR A 1 94 ? 6.913 8.432 -15.074 1.00 94.88 94 THR A N 1
ATOM 735 C CA . THR A 1 94 ? 6.615 9.854 -15.323 1.00 94.88 94 THR A CA 1
ATOM 736 C C . THR A 1 94 ? 5.467 10.392 -14.477 1.00 94.88 94 THR A C 1
ATOM 738 O O . THR A 1 94 ? 5.574 11.511 -13.980 1.00 94.88 94 THR A O 1
ATOM 741 N N . ASN A 1 95 ? 4.388 9.629 -14.311 1.00 96.81 95 ASN A N 1
ATOM 742 C CA . ASN A 1 95 ? 3.181 10.054 -13.602 1.00 96.81 95 ASN A CA 1
ATOM 743 C C . ASN A 1 95 ? 2.813 9.033 -12.531 1.00 96.81 95 ASN A C 1
ATOM 745 O O . ASN A 1 95 ? 3.036 7.844 -12.723 1.00 96.81 95 ASN A O 1
ATOM 749 N N . VAL A 1 96 ? 2.224 9.512 -11.443 1.00 98.62 96 VAL A N 1
ATOM 750 C CA . VAL A 1 96 ? 1.577 8.690 -10.422 1.00 98.62 96 VAL A CA 1
ATOM 751 C C . VAL A 1 96 ? 0.083 8.957 -10.502 1.00 98.62 96 VAL A C 1
ATOM 753 O O . VAL A 1 96 ? -0.331 10.117 -10.578 1.00 98.62 96 VAL A O 1
ATOM 756 N N . VAL A 1 97 ? -0.720 7.899 -10.505 1.00 98.62 97 VAL A N 1
ATOM 757 C CA . VAL A 1 97 ? -2.185 7.975 -10.573 1.00 98.62 97 VAL A CA 1
ATOM 758 C C . VAL A 1 97 ? -2.772 7.286 -9.350 1.00 98.62 97 VAL A C 1
ATOM 760 O O . VAL A 1 97 ? -2.317 6.207 -8.981 1.00 98.62 97 VAL A O 1
ATOM 763 N N . ILE A 1 98 ? -3.784 7.895 -8.727 1.00 98.69 98 ILE A N 1
ATOM 764 C CA . ILE A 1 98 ? -4.523 7.305 -7.608 1.00 98.69 98 ILE A CA 1
ATOM 765 C C . ILE A 1 98 ? -6.012 7.259 -7.941 1.00 98.69 98 ILE A C 1
ATOM 767 O O . ILE A 1 98 ? -6.620 8.289 -8.237 1.00 98.69 98 ILE A O 1
ATOM 771 N N . ASP A 1 99 ? -6.601 6.071 -7.835 1.00 98.25 99 ASP A N 1
ATOM 772 C CA . ASP A 1 99 ? -8.045 5.855 -7.815 1.00 98.25 99 ASP A CA 1
ATOM 773 C C . ASP A 1 99 ? -8.533 5.672 -6.376 1.00 98.25 99 ASP A C 1
ATOM 775 O O . ASP A 1 99 ? -8.103 4.753 -5.677 1.00 98.25 99 ASP A O 1
ATOM 779 N N . LEU A 1 100 ? -9.481 6.505 -5.945 1.00 97.94 100 LEU A N 1
ATOM 780 C CA . LEU A 1 100 ? -10.199 6.321 -4.685 1.00 97.94 100 LEU A CA 1
ATOM 781 C C . LEU A 1 100 ? -11.318 5.297 -4.877 1.00 97.94 100 LEU A C 1
ATOM 783 O O . LEU A 1 100 ? -12.174 5.461 -5.745 1.00 97.94 100 LEU A O 1
ATOM 787 N N . VAL A 1 101 ? -11.370 4.271 -4.033 1.00 96.50 101 VAL A N 1
ATOM 788 C CA . VAL A 1 101 ? -12.322 3.160 -4.140 1.00 96.50 101 VAL A CA 1
ATOM 789 C C . VAL A 1 101 ? -13.151 3.042 -2.867 1.00 96.50 101 VAL A C 1
ATOM 791 O O . VAL A 1 101 ? -12.629 3.043 -1.755 1.00 96.50 101 VAL A O 1
ATOM 794 N N . ASN A 1 102 ? -14.466 2.887 -3.017 1.00 93.44 102 ASN A N 1
ATOM 795 C CA . ASN A 1 102 ? -15.341 2.516 -1.909 1.00 93.44 102 ASN A CA 1
ATOM 796 C C . ASN A 1 102 ? -15.367 0.990 -1.769 1.00 93.44 102 ASN A C 1
ATOM 798 O O . ASN A 1 102 ? -15.964 0.306 -2.599 1.00 93.44 102 ASN A O 1
ATOM 802 N N . LEU A 1 103 ? -14.787 0.450 -0.697 1.00 91.25 103 LEU A N 1
ATOM 803 C CA . LEU A 1 103 ? -14.696 -0.999 -0.487 1.00 91.25 103 LEU A CA 1
ATOM 804 C C . LEU A 1 103 ? -16.046 -1.671 -0.203 1.00 91.25 103 LEU A C 1
ATOM 806 O O . LEU A 1 103 ? -16.173 -2.882 -0.362 1.00 91.25 103 LEU A O 1
ATOM 810 N N . ARG A 1 104 ? -17.077 -0.919 0.205 1.00 88.19 104 ARG A N 1
ATOM 811 C CA . ARG A 1 104 ? -18.417 -1.487 0.427 1.00 88.19 104 ARG A CA 1
ATOM 812 C C . ARG A 1 104 ? -19.156 -1.729 -0.881 1.00 88.19 104 ARG A C 1
ATOM 814 O O . ARG A 1 104 ? -19.892 -2.704 -0.984 1.00 88.19 104 ARG A O 1
ATOM 821 N N . SER A 1 105 ? -19.006 -0.824 -1.847 1.00 89.56 105 SER A N 1
ATOM 822 C CA . SER A 1 105 ? -19.671 -0.929 -3.151 1.00 89.56 105 SER A CA 1
ATOM 823 C C . SER A 1 105 ? -18.780 -1.515 -4.245 1.00 89.56 105 SER A C 1
ATOM 825 O O . SER A 1 105 ? -19.295 -1.887 -5.295 1.00 89.56 105 SER A O 1
ATOM 827 N N . GLY A 1 106 ? -17.463 -1.565 -4.026 1.00 89.75 106 GLY A N 1
ATOM 828 C CA . GLY A 1 106 ? -16.468 -1.954 -5.026 1.00 89.75 106 GLY A CA 1
ATOM 829 C C . GLY A 1 106 ? -16.288 -0.929 -6.149 1.00 89.75 106 GLY A C 1
ATOM 830 O O . GLY A 1 106 ? -15.702 -1.251 -7.177 1.00 89.75 106 GLY A O 1
ATOM 831 N N . ARG A 1 107 ? -16.822 0.292 -6.005 1.00 93.19 107 ARG A N 1
ATOM 832 C CA . ARG A 1 107 ? -16.796 1.308 -7.067 1.00 93.19 107 ARG A CA 1
ATOM 833 C C . ARG A 1 107 ? -15.635 2.278 -6.884 1.00 93.19 107 ARG A C 1
ATOM 835 O O . ARG A 1 107 ? -15.452 2.811 -5.788 1.00 93.19 107 ARG A O 1
ATOM 842 N N . ALA A 1 108 ? -14.939 2.569 -7.981 1.00 95.19 108 ALA A N 1
ATOM 843 C CA . ALA A 1 108 ? -14.082 3.744 -8.083 1.00 95.19 108 ALA A CA 1
ATOM 844 C C . ALA A 1 108 ? -14.943 5.014 -7.979 1.00 95.19 108 ALA A C 1
ATOM 846 O O . ALA A 1 108 ? -16.003 5.117 -8.606 1.00 95.19 108 ALA A O 1
ATOM 847 N N . ILE A 1 109 ? -14.512 5.938 -7.131 1.00 96.06 109 ILE A N 1
ATOM 848 C CA . ILE A 1 109 ? -15.210 7.179 -6.791 1.00 96.06 109 ILE A CA 1
ATOM 849 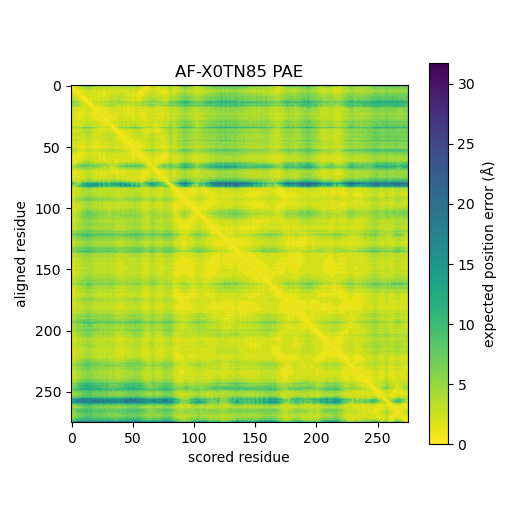C C . ILE A 1 109 ? -14.637 8.332 -7.600 1.00 96.06 109 ILE A C 1
ATOM 851 O O . ILE A 1 109 ? -15.391 9.148 -8.125 1.00 96.06 109 ILE A O 1
ATOM 855 N N . ASP A 1 110 ? -13.311 8.408 -7.665 1.00 97.69 110 ASP A N 1
ATOM 856 C CA . ASP A 1 110 ? -12.594 9.525 -8.258 1.00 97.69 110 ASP A CA 1
ATOM 857 C C . ASP A 1 110 ? -11.156 9.132 -8.579 1.00 97.69 110 ASP A C 1
ATOM 859 O O . ASP A 1 110 ? -10.643 8.154 -8.029 1.00 97.69 110 ASP A O 1
ATOM 863 N N . ARG A 1 111 ? -10.520 9.924 -9.440 1.00 98.31 111 ARG A N 1
ATOM 864 C CA . ARG A 1 111 ? -9.148 9.725 -9.892 1.00 98.31 111 ARG A CA 1
ATOM 865 C C . ARG A 1 111 ? -8.392 11.042 -9.878 1.00 98.31 111 ARG A C 1
ATOM 867 O O . ARG A 1 111 ? -8.884 12.044 -10.396 1.00 98.31 111 ARG A O 1
ATOM 874 N N . VAL A 1 112 ? -7.175 11.006 -9.356 1.00 98.69 112 VAL A N 1
ATOM 875 C CA . VAL A 1 112 ? -6.214 12.115 -9.401 1.00 98.69 112 VAL A CA 1
ATOM 876 C C . VAL A 1 112 ? -4.880 11.616 -9.944 1.00 98.69 112 VAL A C 1
ATOM 878 O O . VAL A 1 112 ? -4.583 10.421 -9.900 1.00 98.69 112 VAL A O 1
ATOM 881 N N . SER A 1 113 ? -4.075 12.522 -10.488 1.00 98.50 113 SER A N 1
ATOM 882 C CA . SER A 1 113 ? -2.754 12.180 -11.009 1.00 98.50 113 SER A CA 1
ATOM 883 C C . SER A 1 113 ? -1.814 13.369 -10.955 1.00 98.50 113 SER A C 1
ATOM 885 O O . SER A 1 113 ? -2.232 14.493 -11.230 1.00 98.50 113 SER A O 1
ATOM 887 N N . SER A 1 114 ? -0.537 13.110 -10.700 1.00 98.50 114 SER A N 1
ATOM 888 C CA . SER A 1 114 ? 0.518 14.122 -10.735 1.00 98.50 114 SER A CA 1
ATOM 889 C C . SER A 1 114 ? 1.792 13.545 -11.342 1.00 98.50 114 SER A C 1
ATOM 891 O O . SER A 1 114 ? 1.944 12.332 -11.505 1.00 98.50 114 SER A O 1
ATOM 893 N N . ARG A 1 115 ? 2.729 14.425 -11.695 1.00 98.00 115 ARG A N 1
ATOM 894 C CA . ARG A 1 115 ? 4.047 14.015 -12.176 1.00 98.00 115 ARG A CA 1
ATOM 895 C C . ARG A 1 115 ? 4.839 13.415 -11.016 1.00 98.00 115 ARG A C 1
ATOM 897 O O . ARG A 1 115 ? 4.894 13.989 -9.934 1.00 98.00 115 ARG A O 1
ATOM 904 N N . ASN A 1 116 ? 5.509 12.297 -11.266 1.00 98.38 116 ASN A N 1
ATOM 905 C CA . ASN A 1 116 ? 6.366 11.648 -10.284 1.00 98.38 116 ASN A CA 1
ATOM 906 C C . ASN A 1 116 ? 7.564 12.555 -9.943 1.00 98.38 116 ASN A C 1
ATOM 908 O O . ASN A 1 116 ? 8.418 12.810 -10.801 1.00 98.38 116 ASN A O 1
ATOM 912 N N . LYS A 1 117 ? 7.654 13.027 -8.692 1.00 98.62 117 LYS A N 1
ATOM 913 C CA . LYS A 1 117 ? 8.709 13.956 -8.240 1.00 98.62 117 LYS A CA 1
ATOM 914 C C . LYS A 1 117 ? 10.121 13.379 -8.326 1.00 98.62 117 LYS A C 1
ATOM 916 O O . LYS A 1 117 ? 11.084 14.138 -8.443 1.00 98.62 117 LYS A O 1
ATOM 921 N N . GLN A 1 118 ? 10.256 12.053 -8.374 1.00 98.44 118 GLN A N 1
ATOM 922 C CA . GLN A 1 118 ? 11.528 11.374 -8.634 1.00 98.44 118 GLN A CA 1
ATOM 923 C C . GLN A 1 118 ? 12.189 11.809 -9.950 1.00 98.44 118 GLN A C 1
ATOM 925 O O . GLN A 1 118 ? 13.403 11.670 -10.104 1.00 98.44 118 GLN A O 1
ATOM 930 N N . ILE A 1 119 ? 11.427 12.390 -10.885 1.00 97.06 119 ILE A N 1
ATOM 931 C CA . ILE A 1 119 ? 11.978 12.936 -12.124 1.00 97.06 119 ILE A CA 1
ATOM 932 C C . ILE A 1 119 ? 13.048 14.008 -11.890 1.00 97.06 119 ILE A C 1
ATOM 934 O O . ILE A 1 119 ? 13.964 14.154 -12.692 1.00 97.06 119 ILE A O 1
ATOM 938 N N . ALA A 1 120 ? 12.997 14.711 -10.754 1.00 96.38 120 ALA A N 1
ATOM 939 C CA . ALA A 1 120 ? 14.003 15.698 -10.382 1.00 96.38 120 ALA A CA 1
ATOM 940 C C . ALA A 1 120 ? 15.392 15.086 -10.107 1.00 96.38 120 ALA A C 1
ATOM 942 O O . ALA A 1 120 ? 16.352 15.838 -9.930 1.00 96.38 120 ALA A O 1
ATOM 943 N N . ARG A 1 121 ? 15.494 13.751 -10.017 1.00 97.62 121 ARG A N 1
ATOM 944 C CA . ARG A 1 121 ? 16.723 12.984 -9.746 1.00 97.62 121 ARG A CA 1
ATOM 945 C C . ARG A 1 121 ? 17.089 11.982 -10.843 1.00 97.62 121 ARG A C 1
ATOM 947 O O . ARG A 1 121 ? 18.210 11.483 -10.848 1.00 97.62 121 ARG A O 1
ATOM 954 N N . GLY A 1 122 ? 16.181 11.719 -11.779 1.00 95.44 122 GLY A N 1
ATOM 955 C CA . GLY A 1 122 ? 16.418 10.859 -12.934 1.00 95.44 122 GLY A CA 1
ATOM 956 C C . GLY A 1 122 ? 15.187 10.774 -13.831 1.00 95.44 122 GLY A C 1
ATOM 957 O O . GLY A 1 122 ? 14.070 10.551 -13.351 1.00 95.44 122 GLY A O 1
ATOM 958 N N . GLU A 1 123 ? 15.388 10.958 -15.133 1.00 91.38 123 GLU A N 1
ATOM 959 C CA . GLU A 1 123 ? 14.306 10.971 -16.124 1.00 91.38 123 GLU A CA 1
ATOM 960 C C . GLU A 1 123 ? 13.753 9.567 -16.413 1.00 91.38 123 GLU A C 1
ATOM 962 O O . GLU A 1 123 ? 12.567 9.429 -16.706 1.00 91.38 123 GLU A O 1
ATOM 967 N N . ASP A 1 124 ? 14.579 8.534 -16.238 1.00 93.69 124 ASP A N 1
ATOM 968 C CA . ASP A 1 124 ? 14.259 7.128 -16.499 1.00 93.69 124 ASP A CA 1
ATOM 969 C C . ASP A 1 124 ? 14.608 6.218 -15.304 1.00 93.69 124 ASP A C 1
ATOM 971 O O . ASP A 1 124 ? 15.183 6.647 -14.299 1.00 93.69 124 ASP A O 1
ATOM 975 N N . VAL A 1 125 ? 14.269 4.931 -15.400 1.00 94.75 125 VAL A N 1
ATOM 976 C CA . VAL A 1 125 ? 14.527 3.956 -14.328 1.00 94.75 125 VAL A CA 1
ATOM 977 C C . VAL A 1 125 ? 16.023 3.769 -14.033 1.00 94.75 125 VAL A C 1
ATOM 979 O O . VAL A 1 125 ? 16.407 3.644 -12.872 1.00 94.75 125 VAL A O 1
ATOM 982 N N . ILE A 1 126 ? 16.897 3.808 -15.043 1.00 96.12 126 ILE A N 1
ATOM 983 C CA . ILE A 1 126 ? 18.335 3.534 -14.891 1.00 96.12 126 ILE A CA 1
ATOM 984 C C . ILE A 1 126 ? 19.046 4.685 -14.178 1.00 96.12 126 ILE A C 1
ATOM 986 O O . ILE A 1 126 ? 19.806 4.464 -13.232 1.00 96.12 126 ILE A O 1
ATOM 990 N N . SER A 1 127 ? 18.784 5.917 -14.603 1.00 96.94 127 SER A N 1
ATOM 991 C CA . SER A 1 127 ? 19.312 7.138 -13.996 1.00 96.94 127 SER A CA 1
ATOM 992 C C . SER A 1 127 ? 18.888 7.268 -12.533 1.00 96.94 127 SER A C 1
ATOM 994 O O . SER A 1 127 ? 19.712 7.634 -11.695 1.00 96.94 127 SER A O 1
ATOM 996 N N . ARG A 1 128 ? 17.658 6.862 -12.194 1.00 98.00 128 ARG A N 1
ATOM 997 C CA . ARG A 1 128 ? 17.179 6.777 -10.806 1.00 98.00 128 ARG A CA 1
ATOM 998 C C . ARG A 1 128 ? 17.936 5.744 -9.981 1.00 98.00 128 ARG A C 1
ATOM 1000 O O . ARG A 1 128 ? 18.359 6.061 -8.873 1.00 98.00 128 ARG A O 1
ATOM 1007 N N . ILE A 1 129 ? 18.171 4.544 -10.515 1.00 98.12 129 ILE A N 1
ATOM 1008 C CA . ILE A 1 129 ? 18.988 3.530 -9.828 1.00 98.12 129 ILE A CA 1
ATOM 1009 C C . ILE A 1 129 ? 20.398 4.078 -9.567 1.00 98.12 129 ILE A C 1
ATOM 1011 O O . ILE A 1 129 ? 20.871 4.060 -8.431 1.00 98.12 129 ILE A O 1
ATOM 1015 N N . ILE A 1 130 ? 21.037 4.660 -10.586 1.00 98.12 130 ILE A N 1
ATOM 1016 C CA . ILE A 1 130 ? 22.363 5.285 -10.462 1.00 98.12 130 ILE A CA 1
ATOM 1017 C C . ILE A 1 130 ? 22.353 6.400 -9.406 1.00 98.12 130 ILE A C 1
ATOM 1019 O O . ILE A 1 130 ? 23.315 6.531 -8.646 1.00 98.12 130 ILE A O 1
ATOM 1023 N N . TYR A 1 131 ? 21.281 7.194 -9.332 1.00 98.44 131 TYR A N 1
ATOM 1024 C CA . TYR A 1 131 ? 21.139 8.241 -8.324 1.00 98.44 131 TYR A CA 1
ATOM 1025 C C . TYR A 1 131 ? 21.184 7.670 -6.903 1.00 98.44 131 TYR A C 1
ATOM 1027 O O . TYR A 1 131 ? 21.910 8.211 -6.064 1.00 98.44 131 TYR A O 1
ATOM 1035 N N . THR A 1 132 ? 20.478 6.560 -6.647 1.00 98.12 132 THR A N 1
ATOM 1036 C CA . THR A 1 132 ? 20.487 5.906 -5.325 1.00 98.12 132 THR A CA 1
ATOM 1037 C C . THR A 1 132 ? 21.878 5.430 -4.905 1.00 98.12 132 THR A C 1
ATOM 1039 O O . THR A 1 132 ? 22.204 5.466 -3.722 1.00 98.12 132 THR A O 1
ATOM 1042 N N . GLU A 1 133 ? 22.717 5.035 -5.865 1.00 96.00 133 GLU A N 1
ATOM 1043 C CA . GLU A 1 133 ? 24.079 4.551 -5.612 1.00 96.00 133 GLU A CA 1
ATOM 1044 C C . GLU A 1 133 ? 25.086 5.685 -5.401 1.00 96.00 133 GLU A C 1
ATOM 1046 O O . GLU A 1 133 ? 25.992 5.574 -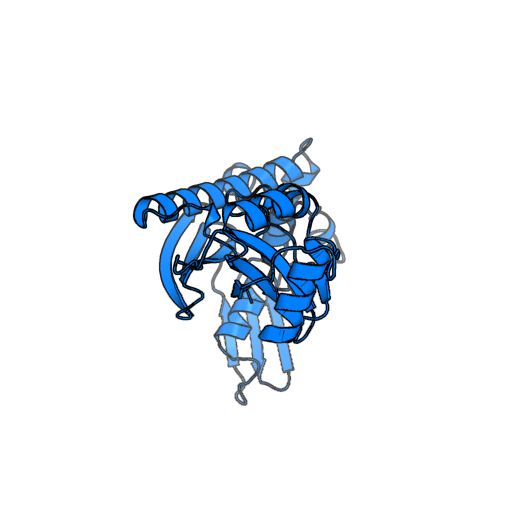4.575 1.00 96.00 133 GLU A O 1
ATOM 1051 N N . ARG A 1 134 ? 24.973 6.766 -6.181 1.00 96.94 134 ARG A N 1
ATOM 1052 C CA . ARG A 1 134 ? 25.978 7.840 -6.202 1.00 96.94 134 ARG A CA 1
ATOM 1053 C C . ARG A 1 134 ? 25.811 8.853 -5.081 1.00 96.94 134 ARG A C 1
ATOM 1055 O O . ARG A 1 134 ? 26.768 9.554 -4.759 1.00 96.94 134 ARG A O 1
ATOM 1062 N N . ASN A 1 135 ? 24.618 8.948 -4.506 1.00 97.25 135 ASN A N 1
ATOM 1063 C CA . ASN A 1 135 ? 24.296 9.968 -3.521 1.00 97.25 135 ASN A CA 1
ATOM 1064 C C . ASN A 1 135 ? 24.129 9.350 -2.140 1.00 97.25 135 ASN A C 1
ATOM 1066 O O . ASN A 1 135 ? 23.460 8.335 -1.948 1.00 97.25 135 ASN A O 1
ATOM 1070 N N . LYS A 1 136 ? 24.718 10.006 -1.141 1.00 95.56 136 LYS A N 1
ATOM 1071 C CA . LYS A 1 136 ? 24.506 9.636 0.255 1.00 95.56 136 LYS A CA 1
ATOM 1072 C C . LYS A 1 136 ? 23.023 9.813 0.584 1.00 95.56 136 LYS A C 1
ATOM 1074 O O . LYS A 1 136 ? 22.505 10.911 0.426 1.00 95.56 136 LYS A O 1
ATOM 1079 N N . LYS A 1 137 ? 22.388 8.755 1.093 1.00 97.12 137 LYS A N 1
ATOM 1080 C CA . LYS A 1 137 ? 20.936 8.681 1.325 1.00 97.12 137 LYS A CA 1
ATOM 1081 C C . LYS A 1 137 ? 20.076 8.792 0.055 1.00 97.12 137 LYS A C 1
ATOM 1083 O O . LYS A 1 137 ? 18.923 9.208 0.120 1.00 97.12 137 LYS A O 1
ATOM 1088 N N . GLY A 1 138 ? 20.640 8.465 -1.111 1.00 98.31 138 GLY A N 1
ATOM 1089 C CA . GLY A 1 138 ? 19.923 8.580 -2.380 1.00 98.31 138 GLY A CA 1
ATOM 1090 C C . GLY A 1 138 ? 18.691 7.675 -2.451 1.00 98.31 138 GLY A C 1
ATOM 1091 O O . GLY A 1 138 ? 17.699 8.061 -3.057 1.00 98.31 138 GLY A O 1
ATOM 1092 N N . LEU A 1 139 ? 18.721 6.499 -1.812 1.00 98.56 139 LEU A N 1
ATOM 1093 C CA . LEU A 1 139 ? 17.562 5.606 -1.728 1.00 98.56 139 LEU A CA 1
ATOM 1094 C C . LEU A 1 139 ? 16.436 6.221 -0.890 1.00 98.56 139 LEU A C 1
ATOM 1096 O O . LEU A 1 139 ? 15.300 6.279 -1.349 1.00 98.56 139 LEU A O 1
ATOM 1100 N N . GLU A 1 140 ? 16.758 6.719 0.301 1.00 98.56 140 GLU A N 1
ATOM 1101 C CA . GLU A 1 140 ? 15.800 7.358 1.203 1.00 98.56 140 GLU A CA 1
ATOM 1102 C C . GLU A 1 140 ? 15.201 8.626 0.586 1.00 98.56 140 GLU A C 1
ATOM 1104 O O . GLU A 1 140 ? 14.009 8.871 0.728 1.00 98.56 140 GLU A O 1
ATOM 1109 N N . GLU A 1 141 ? 15.993 9.417 -0.145 1.00 98.62 141 GLU A N 1
ATOM 1110 C CA . GLU A 1 141 ? 15.477 10.575 -0.883 1.00 98.62 141 GLU A CA 1
ATOM 1111 C C . GLU A 1 141 ? 14.510 10.151 -1.995 1.00 98.62 141 GLU A C 1
ATOM 1113 O O . GLU A 1 141 ? 13.429 10.719 -2.127 1.00 98.62 141 GLU A O 1
ATOM 1118 N N . MET A 1 142 ? 14.865 9.133 -2.784 1.00 98.62 142 MET A N 1
ATOM 1119 C CA . MET A 1 142 ? 14.002 8.637 -3.857 1.00 98.62 142 MET A CA 1
ATOM 1120 C C . MET A 1 142 ? 12.699 8.040 -3.324 1.00 98.62 142 MET A C 1
ATOM 1122 O O . MET A 1 142 ? 11.652 8.254 -3.938 1.00 98.62 142 MET A O 1
ATOM 1126 N N . GLN A 1 143 ? 12.755 7.327 -2.198 1.00 98.81 143 GLN A N 1
ATOM 1127 C CA . GLN A 1 143 ? 11.581 6.816 -1.494 1.00 98.81 143 GLN A CA 1
ATOM 1128 C C . GLN A 1 143 ? 10.727 7.973 -0.958 1.00 98.81 143 GLN A C 1
ATOM 1130 O O . GLN A 1 143 ? 9.535 8.035 -1.245 1.00 98.81 143 GLN A O 1
ATOM 1135 N N . GLY A 1 144 ? 11.343 8.961 -0.307 1.00 98.75 144 GLY A N 1
ATOM 1136 C CA . GLY A 1 144 ? 10.652 10.155 0.176 1.00 98.75 144 GLY A CA 1
ATOM 1137 C C . GLY A 1 144 ? 9.916 10.914 -0.931 1.00 98.75 144 GLY A C 1
ATOM 1138 O O . GLY A 1 144 ? 8.759 11.270 -0.750 1.00 98.75 144 GLY A O 1
ATOM 1139 N N . LEU A 1 145 ? 10.529 11.093 -2.106 1.00 98.75 145 LEU A N 1
ATOM 1140 C CA . LEU A 1 145 ? 9.903 11.795 -3.237 1.00 98.75 145 LEU A CA 1
ATOM 1141 C C . LEU A 1 145 ? 8.653 11.082 -3.778 1.00 98.75 145 LEU A C 1
ATOM 1143 O O . LEU A 1 145 ? 7.704 11.750 -4.200 1.00 98.75 145 LEU A O 1
ATOM 1147 N N . ILE A 1 146 ? 8.640 9.743 -3.807 1.00 98.81 146 ILE A N 1
ATOM 1148 C CA . ILE A 1 146 ? 7.447 9.008 -4.250 1.00 98.81 146 ILE A CA 1
ATOM 1149 C C . ILE A 1 146 ? 6.355 9.016 -3.177 1.00 98.81 146 ILE A C 1
ATOM 1151 O O . ILE A 1 146 ? 5.196 9.231 -3.523 1.00 98.81 146 ILE A O 1
ATOM 1155 N N . ILE A 1 147 ? 6.713 8.878 -1.897 1.00 98.81 147 ILE A N 1
ATOM 1156 C CA . ILE A 1 147 ? 5.764 9.022 -0.782 1.00 98.81 147 ILE A CA 1
ATOM 1157 C C . ILE A 1 147 ? 5.136 10.419 -0.792 1.00 98.81 147 ILE A C 1
ATOM 1159 O O . ILE A 1 147 ? 3.919 10.531 -0.786 1.00 98.81 147 ILE A O 1
ATOM 1163 N N . GLU A 1 148 ? 5.941 11.472 -0.948 1.00 98.81 148 GLU A N 1
ATOM 1164 C CA . GLU A 1 148 ? 5.468 12.858 -1.044 1.00 98.81 148 GLU A CA 1
ATOM 1165 C C . GLU A 1 148 ? 4.507 13.062 -2.226 1.00 98.81 148 GLU A C 1
ATOM 1167 O O . GLU A 1 148 ? 3.503 13.754 -2.097 1.00 98.81 148 GLU A O 1
ATOM 1172 N N . THR A 1 149 ? 4.783 12.444 -3.381 1.00 98.81 149 THR A N 1
ATOM 1173 C CA . THR A 1 149 ? 3.877 12.514 -4.543 1.00 98.81 149 THR A CA 1
ATOM 1174 C C . THR A 1 149 ? 2.533 11.840 -4.241 1.00 98.81 149 THR A C 1
ATOM 1176 O O . THR A 1 149 ? 1.484 12.355 -4.623 1.00 98.81 149 THR A O 1
ATOM 1179 N N . ILE A 1 150 ? 2.560 10.680 -3.579 1.00 98.88 150 ILE A N 1
ATOM 1180 C CA . ILE A 1 150 ? 1.358 9.920 -3.222 1.00 98.88 150 ILE A CA 1
ATOM 1181 C C . ILE A 1 150 ? 0.545 10.675 -2.165 1.00 98.88 150 ILE A C 1
ATOM 1183 O O . ILE A 1 150 ? -0.659 10.834 -2.342 1.00 98.88 150 ILE A O 1
ATOM 1187 N N . ASP A 1 151 ? 1.186 11.186 -1.115 1.00 98.62 151 ASP A N 1
ATOM 1188 C CA . ASP A 1 151 ? 0.520 11.905 -0.026 1.00 98.62 151 ASP A CA 1
ATOM 1189 C C . ASP A 1 151 ? -0.155 13.196 -0.508 1.00 98.62 151 ASP A C 1
ATOM 1191 O O . ASP A 1 151 ? -1.292 13.460 -0.129 1.00 98.62 151 ASP A O 1
ATOM 1195 N N . GLU A 1 152 ? 0.457 13.954 -1.424 1.00 98.69 152 GLU A N 1
ATOM 1196 C CA . GLU A 1 152 ? -0.196 15.130 -2.022 1.00 98.69 152 GLU A CA 1
ATOM 1197 C C . GLU A 1 152 ? -1.471 14.773 -2.801 1.00 98.69 152 GLU A C 1
ATOM 1199 O O . GLU A 1 152 ? -2.476 15.484 -2.722 1.00 98.69 152 GLU A O 1
ATOM 1204 N N . LEU A 1 153 ? -1.455 13.659 -3.540 1.00 98.69 153 LEU A N 1
ATOM 1205 C CA . LEU A 1 153 ? -2.627 13.164 -4.267 1.00 98.69 153 LEU A CA 1
ATOM 1206 C C . LEU A 1 153 ? -3.713 12.648 -3.309 1.00 98.69 153 LEU A C 1
ATOM 1208 O O . LEU A 1 153 ? -4.907 12.845 -3.551 1.00 98.69 153 LEU A O 1
ATOM 1212 N N . LEU A 1 154 ? -3.315 12.004 -2.210 1.00 98.38 154 LEU A N 1
ATOM 1213 C CA . LEU A 1 154 ? -4.229 11.573 -1.153 1.00 98.38 154 LEU A CA 1
ATOM 1214 C C . LEU A 1 154 ? -4.883 12.771 -0.457 1.00 98.38 154 LEU A C 1
ATOM 1216 O O . LEU A 1 154 ? -6.094 12.748 -0.234 1.00 98.38 154 LEU A O 1
ATOM 1220 N N . ASP A 1 155 ? -4.117 13.824 -0.175 1.00 98.12 155 ASP A N 1
ATOM 1221 C CA . ASP A 1 155 ? -4.618 15.071 0.401 1.00 98.12 155 ASP A CA 1
ATOM 1222 C C . ASP A 1 155 ? -5.603 15.775 -0.542 1.00 98.12 155 ASP A C 1
ATOM 1224 O O . ASP A 1 155 ? -6.649 16.257 -0.097 1.00 98.12 155 ASP A O 1
ATOM 1228 N N . GLU A 1 156 ? -5.328 15.794 -1.850 1.00 98.25 156 GLU A N 1
ATOM 1229 C CA . GLU A 1 156 ? -6.254 16.328 -2.854 1.00 98.25 156 GLU A CA 1
ATOM 1230 C C . GLU A 1 156 ? -7.598 15.579 -2.828 1.00 98.25 156 GLU A C 1
ATOM 1232 O O . GLU A 1 156 ? -8.666 16.199 -2.727 1.00 98.25 156 GLU A O 1
ATOM 1237 N N . LEU A 1 157 ? -7.563 14.241 -2.861 1.00 97.31 157 LEU A N 1
ATOM 1238 C CA . LEU A 1 157 ? -8.761 13.402 -2.756 1.00 97.31 157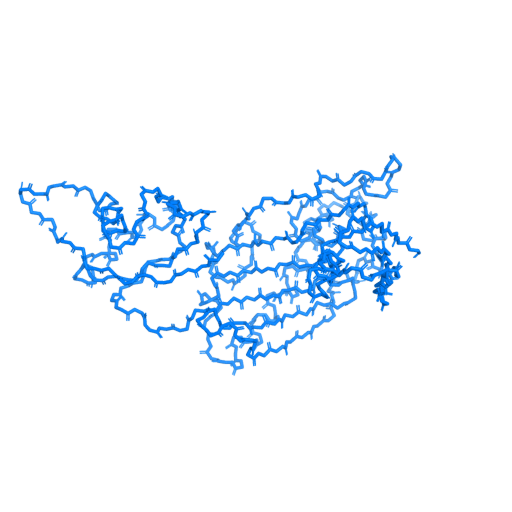 LEU A CA 1
ATOM 1239 C C . LEU A 1 157 ? -9.496 13.636 -1.431 1.00 97.31 157 LEU A C 1
ATOM 1241 O O . LEU A 1 157 ? -10.724 13.773 -1.416 1.00 97.31 157 LEU A O 1
ATOM 1245 N N . ALA A 1 158 ? -8.756 13.720 -0.324 1.00 95.50 158 ALA A N 1
ATOM 1246 C CA . ALA A 1 158 ? -9.309 13.942 1.003 1.00 95.50 158 ALA A CA 1
ATOM 1247 C C . ALA A 1 158 ? -10.071 15.268 1.092 1.00 95.50 158 ALA A C 1
ATOM 1249 O O . ALA A 1 158 ? -11.219 15.302 1.548 1.00 95.50 158 ALA A O 1
ATOM 1250 N N . GLN A 1 159 ? -9.485 16.347 0.571 1.00 96.56 159 GLN A N 1
ATOM 1251 C CA . GLN A 1 159 ? -10.114 17.665 0.518 1.00 96.56 159 GLN A CA 1
ATOM 1252 C C . GLN A 1 159 ? -11.352 17.674 -0.386 1.00 96.56 159 GLN A C 1
ATOM 1254 O O . GLN A 1 159 ? -12.404 18.186 0.011 1.00 96.56 159 GLN A O 1
ATOM 1259 N N . LYS A 1 160 ? -11.258 17.075 -1.580 1.00 96.44 160 LYS A N 1
ATOM 1260 C CA . LYS A 1 160 ? -12.351 17.038 -2.563 1.00 96.44 160 LYS A CA 1
ATOM 1261 C C . LYS A 1 160 ? -13.579 16.286 -2.046 1.00 96.44 160 LYS A C 1
ATOM 1263 O O . LYS A 1 160 ? -14.706 16.730 -2.271 1.00 96.44 160 LYS A O 1
ATOM 1268 N N . HIS A 1 161 ? -13.369 15.195 -1.308 1.00 94.19 161 HIS A N 1
ATOM 1269 C CA . HIS A 1 161 ? -14.442 14.342 -0.777 1.00 94.19 161 HIS A CA 1
ATOM 1270 C C . HIS A 1 161 ? -14.771 14.588 0.698 1.00 94.19 161 HIS A C 1
ATOM 1272 O O . HIS A 1 161 ? -15.680 13.950 1.230 1.00 94.19 161 HIS A O 1
ATOM 1278 N N . ARG A 1 162 ? -14.085 15.538 1.351 1.00 92.69 162 ARG A N 1
ATOM 1279 C CA . ARG A 1 162 ? -14.231 15.859 2.784 1.00 92.69 162 ARG A CA 1
ATOM 1280 C C . ARG A 1 162 ? -14.102 14.620 3.678 1.00 92.69 162 ARG A C 1
ATOM 1282 O O . ARG A 1 162 ? -14.873 14.449 4.623 1.00 92.69 162 ARG A O 1
ATOM 1289 N N . LEU A 1 163 ? -13.148 13.757 3.347 1.00 91.25 163 LEU A N 1
ATOM 1290 C CA . LEU A 1 163 ? -12.798 12.570 4.124 1.00 91.25 163 LEU A CA 1
ATOM 1291 C C . LEU A 1 163 ? -11.487 12.810 4.873 1.00 91.25 163 LEU A C 1
ATOM 1293 O O . LEU A 1 163 ? -10.685 13.650 4.469 1.00 91.25 163 LEU A O 1
ATOM 1297 N N . ALA A 1 164 ? -11.271 12.083 5.967 1.00 92.06 164 ALA A N 1
ATOM 1298 C CA . ALA A 1 164 ? -9.949 12.017 6.567 1.00 92.06 164 ALA A CA 1
ATOM 1299 C C . ALA A 1 164 ? -9.117 10.995 5.787 1.00 92.06 164 ALA A C 1
ATOM 1301 O O . ALA A 1 164 ? -9.617 9.922 5.452 1.00 92.06 164 ALA A O 1
ATOM 1302 N N . THR A 1 165 ? -7.841 11.274 5.526 1.00 93.75 165 THR A N 1
ATOM 1303 C CA . THR A 1 165 ? -6.943 10.282 4.907 1.00 93.75 165 THR A CA 1
ATOM 1304 C C . THR A 1 165 ? -6.827 9.011 5.758 1.00 93.75 165 THR A C 1
ATOM 1306 O O . THR A 1 165 ? -6.637 7.919 5.230 1.00 93.75 165 THR A O 1
ATOM 1309 N N . THR A 1 166 ? -7.053 9.115 7.071 1.00 92.25 166 THR A N 1
ATOM 1310 C CA . THR A 1 166 ? -7.152 7.984 8.004 1.00 92.25 166 THR A CA 1
ATOM 1311 C C . THR A 1 166 ? -8.401 7.112 7.822 1.00 92.25 166 THR A C 1
ATOM 1313 O O . THR A 1 166 ? -8.492 6.065 8.451 1.00 92.25 166 THR A O 1
ATOM 1316 N N . ASP A 1 167 ? -9.354 7.489 6.964 1.00 91.44 167 ASP A N 1
ATOM 1317 C CA . ASP A 1 167 ? -10.455 6.610 6.537 1.00 91.44 167 ASP A CA 1
ATOM 1318 C C . ASP A 1 167 ? -10.063 5.688 5.363 1.00 91.44 167 ASP A C 1
ATOM 1320 O O . ASP A 1 167 ? -10.873 4.865 4.922 1.00 91.44 167 ASP A O 1
ATOM 1324 N N . ILE A 1 168 ? -8.836 5.819 4.845 1.00 95.62 168 ILE A N 1
ATOM 1325 C CA . ILE A 1 168 ? -8.255 4.931 3.835 1.00 95.62 168 ILE A CA 1
ATOM 1326 C C . ILE A 1 168 ? -7.534 3.790 4.562 1.00 95.62 168 ILE A C 1
ATOM 1328 O O . ILE A 1 168 ? -6.517 3.998 5.223 1.00 95.62 168 ILE A O 1
ATOM 1332 N N . GLU A 1 169 ? -8.082 2.581 4.439 1.00 95.31 169 GLU A N 1
ATOM 1333 C CA . GLU A 1 169 ? -7.704 1.404 5.242 1.00 95.31 169 GLU A CA 1
ATOM 1334 C C . GLU A 1 169 ? -6.914 0.349 4.437 1.00 95.31 169 GLU A C 1
ATOM 1336 O O . GLU A 1 169 ? -6.375 -0.614 4.994 1.00 95.31 169 GLU A O 1
ATOM 1341 N N . GLU A 1 170 ? -6.847 0.503 3.112 1.00 96.44 170 GLU A N 1
ATOM 1342 C CA . GLU A 1 170 ? -6.156 -0.408 2.191 1.00 96.44 170 GLU A CA 1
ATOM 1343 C C . GLU A 1 170 ? -5.581 0.383 1.001 1.00 96.44 170 GLU A C 1
ATOM 1345 O O . GLU A 1 170 ? -6.240 1.263 0.445 1.00 96.44 170 GLU A O 1
ATOM 1350 N N . MET A 1 171 ? -4.352 0.066 0.601 1.00 98.12 171 MET A N 1
ATOM 1351 C CA . MET A 1 171 ? -3.703 0.573 -0.606 1.00 98.12 171 MET A CA 1
ATOM 1352 C C . MET A 1 171 ? -3.203 -0.607 -1.439 1.00 98.12 171 MET A C 1
ATOM 1354 O O . MET A 1 171 ? -2.555 -1.512 -0.915 1.00 98.12 171 MET A O 1
ATOM 1358 N N . VAL A 1 172 ? -3.463 -0.576 -2.742 1.00 98.12 172 VAL A N 1
ATOM 1359 C CA . VAL A 1 172 ? -2.845 -1.480 -3.719 1.00 98.12 172 VAL A CA 1
ATOM 1360 C C . VAL A 1 172 ? -1.949 -0.642 -4.622 1.00 98.12 172 VAL A C 1
ATOM 1362 O O . VAL A 1 172 ? -2.438 0.287 -5.253 1.00 98.12 172 VAL A O 1
ATOM 1365 N N . ALA A 1 173 ? -0.658 -0.956 -4.682 1.00 98.56 173 ALA A N 1
ATOM 1366 C CA . ALA A 1 173 ? 0.318 -0.272 -5.521 1.00 98.56 173 ALA A CA 1
ATOM 1367 C C . ALA A 1 173 ? 0.756 -1.167 -6.689 1.00 98.56 173 ALA A C 1
ATOM 1369 O O . ALA A 1 173 ? 1.193 -2.302 -6.488 1.00 98.56 173 ALA A O 1
ATOM 1370 N N . ALA A 1 174 ? 0.663 -0.648 -7.906 1.00 98.50 174 ALA A N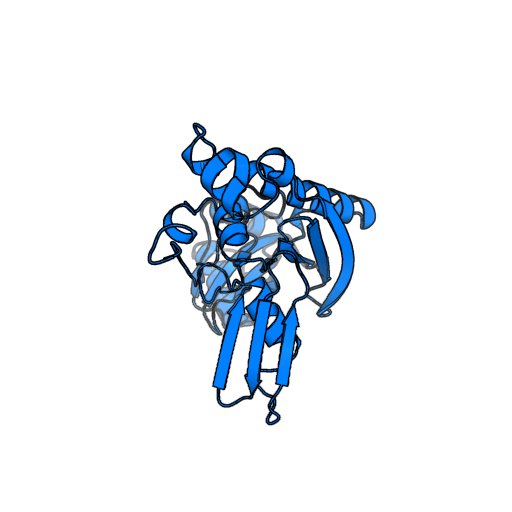 1
ATOM 1371 C CA . ALA A 1 174 ? 1.209 -1.231 -9.122 1.00 98.50 174 ALA A CA 1
ATOM 1372 C C . ALA A 1 174 ? 2.297 -0.307 -9.684 1.00 98.50 174 ALA A C 1
ATOM 1374 O O . ALA A 1 174 ? 2.329 0.883 -9.384 1.00 98.50 174 ALA A O 1
ATOM 1375 N N . GLY A 1 175 ? 3.220 -0.861 -10.456 1.00 97.69 175 GLY A N 1
ATOM 1376 C CA . GLY A 1 175 ? 4.334 -0.124 -11.040 1.00 97.69 175 GLY A CA 1
ATOM 1377 C C . GLY A 1 175 ? 5.440 -1.075 -11.470 1.00 97.69 175 GLY A C 1
ATOM 1378 O O . GLY A 1 175 ? 5.483 -2.234 -11.032 1.00 97.69 175 GLY A O 1
ATOM 1379 N N . ASN A 1 176 ? 6.353 -0.592 -12.309 1.00 96.81 176 ASN A N 1
ATOM 1380 C CA . ASN A 1 176 ? 7.479 -1.416 -12.724 1.00 96.81 176 ASN A CA 1
ATOM 1381 C C . ASN A 1 176 ? 8.363 -1.794 -11.522 1.00 96.81 176 ASN A C 1
ATOM 1383 O O . ASN A 1 176 ? 8.323 -1.175 -10.452 1.00 96.81 176 ASN A O 1
ATOM 1387 N N . THR A 1 177 ? 9.199 -2.816 -11.694 1.00 98.00 177 THR A N 1
ATOM 1388 C CA . THR A 1 177 ? 10.003 -3.388 -10.606 1.00 98.00 177 THR A CA 1
ATOM 1389 C C . THR A 1 177 ? 10.871 -2.343 -9.910 1.00 98.00 177 THR A C 1
ATOM 1391 O O . THR A 1 177 ? 10.936 -2.332 -8.681 1.00 98.00 177 THR A O 1
ATOM 1394 N N . THR A 1 178 ? 11.498 -1.429 -10.658 1.00 97.94 178 THR A N 1
ATOM 1395 C CA . THR A 1 178 ? 12.293 -0.338 -10.076 1.00 97.94 178 THR A CA 1
ATOM 1396 C C . THR A 1 178 ? 11.430 0.610 -9.249 1.00 97.94 178 THR A C 1
ATOM 1398 O O . THR A 1 178 ? 11.822 0.957 -8.138 1.00 97.94 178 THR A O 1
ATOM 1401 N N . MET A 1 179 ? 10.259 1.011 -9.748 1.00 98.06 179 MET A N 1
ATOM 1402 C CA . MET A 1 179 ? 9.355 1.910 -9.026 1.00 98.06 179 MET A CA 1
ATOM 1403 C C . MET A 1 179 ? 8.874 1.300 -7.708 1.00 98.06 179 MET A C 1
ATOM 1405 O O . MET A 1 179 ? 8.938 1.973 -6.680 1.00 98.06 179 MET A O 1
ATOM 1409 N N . LEU A 1 180 ? 8.498 0.017 -7.701 1.00 98.56 180 LEU A N 1
ATOM 1410 C CA . LEU A 1 180 ? 8.103 -0.679 -6.472 1.00 98.56 180 LEU A CA 1
ATOM 1411 C C . LEU A 1 180 ? 9.271 -0.836 -5.487 1.00 98.56 180 LEU A C 1
ATOM 1413 O O . LEU A 1 180 ? 9.072 -0.689 -4.284 1.00 98.56 180 LEU A O 1
ATOM 1417 N N . HIS A 1 181 ? 10.501 -1.059 -5.968 1.00 98.69 181 HIS A N 1
ATOM 1418 C CA . HIS A 1 181 ? 11.678 -1.075 -5.090 1.00 98.69 181 HIS A CA 1
ATOM 1419 C C . HIS A 1 181 ? 11.903 0.285 -4.428 1.00 98.69 181 HIS A C 1
ATOM 1421 O O . HIS A 1 181 ? 12.095 0.345 -3.219 1.00 98.69 181 HIS A O 1
ATOM 1427 N N . LEU A 1 182 ? 11.838 1.378 -5.193 1.00 98.62 182 LEU A N 1
ATOM 1428 C CA . LEU A 1 182 ? 12.014 2.722 -4.642 1.00 98.62 182 LEU A CA 1
ATOM 1429 C C . LEU A 1 182 ? 10.895 3.089 -3.660 1.00 98.62 182 LEU A C 1
ATOM 1431 O O . LEU A 1 182 ? 11.183 3.640 -2.605 1.00 98.62 182 LEU A O 1
ATOM 1435 N N . PHE A 1 183 ? 9.644 2.746 -3.974 1.00 98.75 183 PHE A N 1
ATOM 1436 C CA . PHE A 1 183 ? 8.493 2.949 -3.091 1.00 98.75 183 PHE A CA 1
ATOM 1437 C C . PHE A 1 183 ? 8.643 2.215 -1.750 1.00 98.75 183 PHE A C 1
ATOM 1439 O O . PHE A 1 183 ? 8.402 2.796 -0.693 1.00 98.75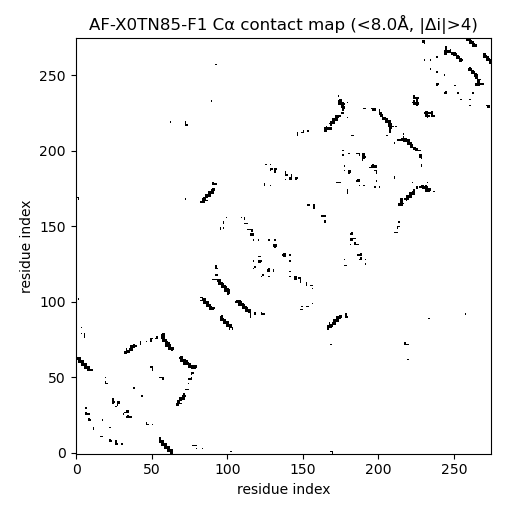 183 PHE A O 1
ATOM 1446 N N . LEU A 1 184 ? 9.117 0.968 -1.786 1.00 98.56 184 LEU A N 1
ATOM 1447 C CA . LEU A 1 184 ? 9.347 0.143 -0.598 1.00 98.56 184 LEU A CA 1
ATOM 1448 C C . LEU A 1 184 ? 10.687 0.424 0.106 1.00 98.56 184 LEU A C 1
ATOM 1450 O O . LEU A 1 184 ? 11.001 -0.232 1.098 1.00 98.56 184 LEU A O 1
ATOM 1454 N N . GLY A 1 185 ? 11.511 1.346 -0.405 1.00 98.12 185 GLY A N 1
ATOM 1455 C CA . GLY A 1 185 ? 12.847 1.606 0.140 1.00 98.12 185 GLY A CA 1
ATOM 1456 C C . GLY A 1 185 ? 13.817 0.425 -0.009 1.00 98.12 185 GLY A C 1
ATOM 1457 O O . GLY A 1 185 ? 14.736 0.269 0.793 1.00 98.12 185 GLY A O 1
ATOM 1458 N N . LEU A 1 186 ? 13.624 -0.423 -1.021 1.00 98.25 186 LEU A N 1
ATOM 1459 C CA . LEU A 1 186 ? 14.496 -1.550 -1.342 1.00 98.25 186 LEU A CA 1
ATOM 1460 C C . LEU A 1 186 ? 15.641 -1.101 -2.268 1.00 98.25 186 LEU A C 1
ATOM 1462 O O . LEU A 1 186 ? 15.381 -0.439 -3.276 1.00 98.25 186 LEU A O 1
ATOM 1466 N N . PRO A 1 187 ? 16.902 -1.497 -2.006 1.00 97.44 187 PRO A N 1
ATOM 1467 C CA . PRO A 1 187 ? 18.024 -1.173 -2.885 1.00 97.44 187 PRO A CA 1
ATOM 1468 C C . PRO A 1 187 ? 17.814 -1.724 -4.310 1.00 97.44 187 PRO A C 1
ATOM 1470 O O . PRO A 1 187 ? 17.676 -2.939 -4.477 1.00 97.44 187 PRO A O 1
ATOM 1473 N N . PRO A 1 188 ? 17.823 -0.876 -5.359 1.00 97.44 188 PRO A N 1
ATOM 1474 C CA . PRO A 1 188 ? 17.497 -1.315 -6.715 1.00 97.44 188 PRO A CA 1
ATOM 1475 C C . PRO A 1 188 ? 18.735 -1.601 -7.585 1.00 97.44 188 PRO A C 1
ATOM 1477 O O . PRO A 1 188 ? 18.596 -1.925 -8.761 1.00 97.44 188 PRO A O 1
ATOM 1480 N N . LYS A 1 189 ? 19.951 -1.486 -7.032 1.00 97.19 189 LYS A N 1
ATOM 1481 C CA . LYS A 1 189 ? 21.232 -1.592 -7.756 1.00 97.19 189 LYS A CA 1
ATOM 1482 C C . LYS A 1 189 ? 21.302 -2.791 -8.710 1.00 97.19 189 LYS A C 1
ATOM 1484 O O . LYS A 1 189 ? 21.591 -2.634 -9.893 1.00 97.19 189 LYS A O 1
ATOM 1489 N N . HIS A 1 190 ? 21.005 -3.986 -8.205 1.00 97.50 190 HIS A N 1
ATOM 1490 C CA . HIS A 1 190 ? 21.181 -5.229 -8.961 1.00 97.50 190 HIS A CA 1
ATOM 1491 C C . HIS A 1 190 ? 20.105 -5.473 -10.029 1.00 97.50 190 HIS A C 1
ATOM 1493 O O . HIS A 1 190 ? 20.245 -6.391 -10.828 1.00 97.50 190 HIS A O 1
ATOM 1499 N N . ILE A 1 191 ? 19.085 -4.611 -10.121 1.00 97.75 191 ILE A N 1
ATOM 1500 C CA . ILE A 1 191 ? 18.110 -4.641 -11.220 1.00 97.75 191 ILE A CA 1
ATOM 1501 C C . ILE A 1 191 ? 18.803 -4.342 -12.557 1.00 97.75 191 ILE A C 1
ATOM 1503 O O . ILE A 1 191 ? 18.485 -4.972 -13.559 1.00 97.75 191 ILE A O 1
ATOM 1507 N N . ARG A 1 192 ? 19.760 -3.400 -12.576 1.00 96.31 192 ARG A N 1
ATOM 1508 C CA . ARG A 1 192 ? 20.460 -2.972 -13.804 1.00 96.31 192 ARG A CA 1
ATOM 1509 C C . ARG A 1 192 ? 21.807 -3.650 -14.047 1.00 96.31 192 ARG A C 1
ATOM 1511 O O . ARG A 1 192 ? 22.403 -3.441 -15.100 1.00 96.31 192 ARG A O 1
ATOM 1518 N N . GLU A 1 193 ? 22.328 -4.377 -13.064 1.00 96.31 193 GLU A N 1
ATOM 1519 C CA . GLU A 1 193 ? 23.612 -5.072 -13.170 1.00 96.31 193 GLU A CA 1
ATOM 1520 C C . GLU A 1 193 ? 23.373 -6.524 -13.545 1.00 96.31 193 GLU A C 1
ATOM 1522 O O . GLU A 1 193 ? 22.523 -7.169 -12.942 1.00 96.31 193 GLU A O 1
ATOM 1527 N N . GLU A 1 194 ? 24.140 -7.052 -14.496 1.00 95.50 194 GLU A N 1
ATOM 1528 C CA . GLU A 1 194 ? 24.084 -8.469 -14.857 1.00 95.50 194 GLU A CA 1
ATOM 1529 C C . GLU A 1 194 ? 24.286 -9.354 -13.603 1.00 95.50 194 GLU A C 1
ATOM 1531 O O . GLU A 1 194 ? 25.224 -9.103 -12.837 1.00 95.50 194 GLU A O 1
ATOM 1536 N N . PRO A 1 195 ? 23.429 -10.370 -13.356 1.00 96.56 195 PRO A N 1
ATOM 1537 C CA . PRO A 1 195 ? 22.409 -10.939 -14.249 1.00 96.56 195 PRO A CA 1
ATOM 1538 C C . PRO A 1 195 ? 20.970 -10.404 -14.049 1.00 96.56 195 PRO A C 1
ATOM 1540 O O . PRO A 1 195 ? 20.007 -11.146 -14.220 1.00 96.56 195 PRO A O 1
ATOM 1543 N N . TYR A 1 196 ? 20.816 -9.119 -13.722 1.00 96.25 196 TYR A N 1
ATOM 1544 C CA . TYR A 1 196 ? 19.556 -8.358 -13.644 1.00 96.25 196 TYR A CA 1
ATOM 1545 C C . TYR A 1 196 ? 18.578 -8.896 -12.596 1.00 96.25 196 TYR A C 1
ATOM 1547 O O . TYR A 1 196 ? 17.413 -9.186 -12.878 1.00 96.25 196 TYR A O 1
ATOM 1555 N N . ILE A 1 197 ? 19.064 -9.066 -11.366 1.00 96.94 197 ILE A N 1
ATOM 1556 C CA . ILE A 1 197 ? 18.314 -9.721 -10.292 1.00 96.94 197 ILE A CA 1
ATOM 1557 C C . ILE A 1 197 ? 17.746 -8.672 -9.327 1.00 96.94 197 ILE A C 1
ATOM 1559 O O . ILE A 1 197 ? 18.514 -8.036 -8.598 1.00 96.94 197 ILE A O 1
ATOM 1563 N N . PRO A 1 198 ? 16.412 -8.481 -9.282 1.00 97.38 198 PRO A N 1
ATOM 1564 C CA . PRO A 1 198 ? 15.788 -7.636 -8.271 1.00 97.38 198 PRO A CA 1
ATOM 1565 C C . PRO A 1 198 ? 15.905 -8.259 -6.874 1.00 97.38 198 PRO A C 1
ATOM 1567 O O . PRO A 1 198 ? 16.054 -9.471 -6.729 1.00 97.38 198 PRO A O 1
ATOM 1570 N N . THR A 1 199 ? 15.768 -7.432 -5.835 1.00 96.88 199 THR A N 1
ATOM 1571 C CA . THR A 1 199 ? 15.767 -7.901 -4.437 1.00 96.88 199 THR A CA 1
ATOM 1572 C C . THR A 1 199 ? 14.598 -8.851 -4.176 1.00 96.88 199 THR A C 1
ATOM 1574 O O . THR A 1 199 ? 14.755 -9.868 -3.504 1.00 96.88 199 THR A O 1
ATOM 1577 N N . ALA A 1 200 ? 13.422 -8.524 -4.716 1.00 96.50 200 ALA A N 1
ATOM 1578 C CA . ALA A 1 200 ? 12.228 -9.351 -4.629 1.00 96.50 200 ALA A CA 1
ATOM 1579 C C . ALA A 1 200 ? 11.327 -9.140 -5.851 1.00 96.50 200 ALA A C 1
ATOM 1581 O O . ALA A 1 200 ? 11.296 -8.061 -6.441 1.00 96.50 200 ALA A O 1
ATOM 1582 N N . SER A 1 201 ? 10.574 -10.179 -6.205 1.00 95.25 201 SER A N 1
ATOM 1583 C CA . SER A 1 201 ? 9.482 -10.123 -7.186 1.00 95.25 201 SER A CA 1
ATOM 1584 C C . SER A 1 201 ? 8.104 -10.273 -6.533 1.00 95.25 201 SER A C 1
ATOM 1586 O O . SER A 1 201 ? 7.096 -9.858 -7.092 1.00 95.25 201 SER A O 1
ATOM 1588 N N . HIS A 1 202 ? 8.067 -10.820 -5.318 1.00 96.69 202 HIS A N 1
ATOM 1589 C CA . HIS A 1 202 ? 6.883 -10.918 -4.476 1.00 96.69 202 HIS A CA 1
ATOM 1590 C C . HIS A 1 202 ? 7.166 -10.162 -3.186 1.00 96.69 202 HIS A C 1
ATOM 1592 O O . HIS A 1 202 ? 8.135 -10.462 -2.486 1.00 96.69 202 HIS A O 1
ATOM 1598 N N . PHE A 1 203 ? 6.335 -9.173 -2.889 1.00 95.81 203 PHE A N 1
ATOM 1599 C CA . PHE A 1 203 ? 6.528 -8.296 -1.744 1.00 95.81 203 PHE A CA 1
ATOM 1600 C C . PHE A 1 203 ? 5.638 -8.749 -0.583 1.00 95.81 203 PHE A C 1
ATOM 1602 O O . PHE A 1 203 ? 4.507 -9.191 -0.815 1.00 95.81 203 PHE A O 1
ATOM 1609 N N . PRO A 1 204 ? 6.115 -8.662 0.671 1.00 92.94 204 PRO A N 1
ATOM 1610 C CA . PRO A 1 204 ? 5.239 -8.860 1.811 1.00 92.94 204 PRO A CA 1
ATOM 1611 C C . PRO A 1 204 ? 4.172 -7.761 1.838 1.00 92.94 204 PRO A C 1
ATOM 1613 O O . PRO A 1 204 ? 4.386 -6.646 1.366 1.00 92.94 204 PRO A O 1
ATOM 1616 N N . MET A 1 205 ? 3.025 -8.071 2.434 1.00 92.69 205 MET A N 1
ATOM 1617 C CA . MET A 1 205 ? 2.074 -7.034 2.819 1.00 92.69 205 MET A CA 1
ATOM 1618 C C . MET A 1 205 ? 2.709 -6.195 3.927 1.00 92.69 205 MET A C 1
ATOM 1620 O O . MET A 1 205 ? 3.079 -6.743 4.967 1.00 92.69 205 MET A O 1
ATOM 1624 N N . VAL A 1 206 ? 2.827 -4.892 3.692 1.00 95.12 206 VAL A N 1
ATOM 1625 C CA . VAL A 1 206 ? 3.368 -3.924 4.655 1.00 95.12 206 VAL A CA 1
ATOM 1626 C C . VAL A 1 206 ? 2.254 -3.007 5.147 1.00 95.12 206 VAL A C 1
ATOM 1628 O O . VAL A 1 206 ? 1.121 -3.056 4.660 1.00 95.12 206 VAL A O 1
ATOM 1631 N N . THR A 1 207 ? 2.557 -2.186 6.138 1.00 96.31 207 THR A N 1
ATOM 1632 C CA . THR A 1 207 ? 1.652 -1.165 6.660 1.00 96.31 207 THR A CA 1
ATOM 1633 C C . THR A 1 207 ? 1.999 0.212 6.107 1.00 96.31 207 THR A C 1
ATOM 1635 O O . THR A 1 207 ? 3.149 0.503 5.775 1.00 96.31 207 THR A O 1
ATOM 1638 N N . ALA A 1 208 ? 1.009 1.098 6.039 1.00 97.88 208 ALA A N 1
ATOM 1639 C CA . ALA A 1 208 ? 1.235 2.491 5.661 1.00 97.88 208 ALA A CA 1
ATOM 1640 C C . ALA A 1 208 ? 2.247 3.195 6.583 1.00 97.88 208 ALA A C 1
ATOM 1642 O O . ALA A 1 208 ? 3.079 3.966 6.110 1.00 97.88 208 ALA A O 1
ATOM 1643 N N . GLY A 1 209 ? 2.221 2.883 7.884 1.00 97.12 209 GLY A N 1
ATOM 1644 C CA . GLY A 1 209 ? 3.143 3.436 8.871 1.00 97.12 209 GLY A CA 1
ATOM 1645 C C . GLY A 1 209 ? 4.600 3.015 8.662 1.00 97.12 209 GLY A C 1
ATOM 1646 O O . GLY A 1 209 ? 5.492 3.822 8.908 1.00 97.12 209 GLY A O 1
ATOM 1647 N N . GLU A 1 210 ? 4.857 1.798 8.168 1.00 96.75 210 GLU A N 1
ATOM 1648 C CA . GLU A 1 210 ? 6.212 1.347 7.802 1.00 96.75 210 GLU A CA 1
ATOM 1649 C C . GLU A 1 210 ? 6.784 2.129 6.613 1.00 96.75 210 GLU A C 1
ATOM 1651 O O . GLU A 1 210 ? 7.990 2.364 6.561 1.00 96.75 210 GLU A O 1
ATOM 1656 N N . LEU A 1 211 ? 5.925 2.551 5.679 1.00 97.69 211 LEU A N 1
ATOM 1657 C CA . LEU A 1 211 ? 6.321 3.329 4.501 1.00 97.69 211 LEU A CA 1
ATOM 1658 C C . LEU A 1 211 ? 6.341 4.843 4.747 1.00 97.69 211 LEU A C 1
ATOM 1660 O O . LEU A 1 211 ? 6.959 5.574 3.975 1.00 97.69 211 LEU A O 1
ATOM 1664 N N . GLY A 1 212 ? 5.686 5.309 5.813 1.00 97.62 212 GLY A N 1
ATOM 1665 C CA . GLY A 1 212 ? 5.528 6.730 6.115 1.00 97.62 212 GLY A CA 1
ATOM 1666 C C . GLY A 1 212 ? 4.413 7.421 5.325 1.00 97.62 212 GLY A C 1
ATOM 1667 O O . GLY A 1 212 ? 4.476 8.633 5.171 1.00 97.62 212 GLY A O 1
ATOM 1668 N N . LEU A 1 213 ? 3.417 6.674 4.836 1.00 98.38 213 LEU A N 1
ATOM 1669 C CA . LEU A 1 213 ? 2.258 7.215 4.113 1.00 98.38 213 LEU A CA 1
ATOM 1670 C C . LEU A 1 213 ? 1.260 7.895 5.060 1.00 98.38 213 LEU A C 1
ATOM 1672 O O . LEU A 1 213 ? 0.956 7.370 6.135 1.00 98.38 213 LEU A O 1
ATOM 1676 N N . ALA A 1 214 ? 0.657 8.997 4.617 1.00 97.19 214 ALA A N 1
ATOM 1677 C CA . ALA A 1 214 ? -0.273 9.813 5.400 1.00 97.19 214 ALA A CA 1
ATOM 1678 C C . ALA A 1 214 ? -1.734 9.301 5.402 1.00 97.19 214 ALA A C 1
ATOM 1680 O O . ALA A 1 214 ? -2.674 10.097 5.414 1.00 97.19 214 ALA A O 1
ATOM 1681 N N . ILE A 1 215 ? -1.946 7.980 5.418 1.00 97.31 215 ILE A N 1
ATOM 1682 C CA . ILE A 1 215 ? -3.268 7.329 5.577 1.00 97.31 215 ILE A CA 1
ATOM 1683 C C . ILE A 1 215 ? -3.413 6.698 6.972 1.00 97.31 215 ILE A C 1
ATOM 1685 O O . ILE A 1 215 ? -2.663 7.053 7.883 1.00 97.31 215 ILE A O 1
ATOM 1689 N N . ASN A 1 216 ? -4.365 5.776 7.199 1.00 95.81 216 ASN A N 1
ATOM 1690 C CA . ASN A 1 216 ? -4.366 5.024 8.459 1.00 95.81 216 ASN A CA 1
ATOM 1691 C C . ASN A 1 216 ? -3.008 4.305 8.595 1.00 95.81 216 ASN A C 1
ATOM 1693 O O . ASN A 1 216 ? -2.690 3.490 7.731 1.00 95.81 216 ASN A O 1
ATOM 1697 N N . PRO A 1 217 ? -2.208 4.543 9.653 1.00 96.19 217 PRO A N 1
ATOM 1698 C CA . PRO A 1 217 ? -0.875 3.949 9.782 1.00 96.19 217 PRO A CA 1
ATOM 1699 C C . PRO A 1 217 ? -0.891 2.414 9.809 1.00 96.19 217 PRO A C 1
ATOM 1701 O O . PRO A 1 217 ? 0.106 1.787 9.465 1.00 96.19 217 PRO A O 1
ATOM 1704 N N . HIS A 1 218 ? -2.016 1.800 10.177 1.00 95.88 218 HIS A N 1
ATOM 1705 C CA . HIS A 1 218 ? -2.198 0.350 10.173 1.00 95.88 218 HIS A CA 1
ATOM 1706 C C . HIS A 1 218 ? -2.808 -0.179 8.869 1.00 95.88 218 HIS A C 1
ATOM 1708 O O . HIS A 1 218 ? -2.963 -1.400 8.739 1.00 95.88 218 HIS A O 1
ATOM 1714 N N . ALA A 1 219 ? -3.151 0.692 7.912 1.00 96.31 219 ALA A N 1
ATOM 1715 C CA . ALA A 1 219 ? -3.680 0.303 6.610 1.00 96.31 219 ALA A CA 1
ATOM 1716 C C . ALA A 1 219 ? -2.738 -0.683 5.925 1.00 96.31 219 ALA A C 1
ATOM 1718 O O . ALA A 1 219 ? -1.515 -0.552 5.996 1.00 96.31 219 ALA A O 1
ATOM 1719 N N . SER A 1 220 ? -3.319 -1.684 5.267 1.00 95.44 220 SER A N 1
ATOM 1720 C CA . SER A 1 220 ? -2.528 -2.658 4.513 1.00 95.44 220 SER A CA 1
ATOM 1721 C C . SER A 1 220 ? -2.099 -2.047 3.186 1.00 95.44 220 SER A C 1
ATOM 1723 O O . SER A 1 220 ? -2.941 -1.518 2.465 1.00 95.44 220 SER A O 1
ATOM 1725 N N . VAL A 1 221 ? -0.822 -2.170 2.843 1.00 97.69 221 VAL A N 1
ATOM 1726 C CA . VAL A 1 221 ? -0.278 -1.802 1.537 1.00 97.69 221 VAL A CA 1
ATOM 1727 C C . VAL A 1 221 ? 0.156 -3.082 0.832 1.00 97.69 221 VAL A C 1
ATOM 1729 O O . VAL A 1 221 ? 1.029 -3.814 1.304 1.00 97.69 221 VAL A O 1
ATOM 1732 N N . TYR A 1 222 ? -0.485 -3.369 -0.295 1.00 97.38 222 TYR A N 1
ATOM 1733 C CA . TYR A 1 222 ? -0.191 -4.517 -1.139 1.00 97.38 222 TYR A CA 1
ATOM 1734 C C . TYR A 1 222 ? 0.462 -4.048 -2.437 1.00 97.38 222 TYR A C 1
ATOM 1736 O O . TYR A 1 222 ? -0.127 -3.263 -3.174 1.00 97.38 222 TYR A O 1
ATOM 1744 N N . CYS A 1 223 ? 1.667 -4.531 -2.728 1.00 98.25 223 CYS A N 1
ATOM 1745 C CA . CYS A 1 223 ? 2.336 -4.259 -3.998 1.00 98.25 223 CYS A CA 1
ATOM 1746 C C . CYS A 1 223 ? 2.101 -5.415 -4.970 1.00 98.25 223 CYS A C 1
ATOM 1748 O O . CYS A 1 223 ? 2.312 -6.577 -4.614 1.00 98.25 223 CYS A O 1
ATOM 1750 N N . MET A 1 224 ? 1.700 -5.091 -6.197 1.00 98.19 224 MET A N 1
ATOM 1751 C CA . MET A 1 224 ? 1.516 -6.078 -7.256 1.00 98.19 224 MET A CA 1
ATOM 1752 C C . MET A 1 224 ? 2.833 -6.817 -7.538 1.00 98.19 224 MET A C 1
ATOM 1754 O O . MET A 1 224 ? 3.897 -6.190 -7.555 1.00 98.19 224 MET A O 1
ATOM 1758 N N . PRO A 1 225 ? 2.793 -8.146 -7.745 1.00 97.50 225 PRO A N 1
ATOM 1759 C CA . PRO A 1 225 ? 4.002 -8.931 -7.943 1.00 97.50 225 PRO A CA 1
ATOM 1760 C C . PRO A 1 225 ? 4.663 -8.574 -9.275 1.00 97.50 225 PRO A C 1
ATOM 1762 O O . PRO A 1 225 ? 3.996 -8.448 -10.300 1.00 97.50 225 PRO A O 1
ATOM 1765 N N . ALA A 1 226 ? 5.984 -8.452 -9.264 1.00 96.75 226 ALA A N 1
ATOM 1766 C CA . ALA A 1 226 ? 6.797 -8.313 -10.462 1.00 96.75 226 ALA A CA 1
ATOM 1767 C C . ALA A 1 226 ? 7.166 -9.689 -11.042 1.00 96.75 226 ALA A C 1
ATOM 1769 O O . ALA A 1 226 ? 7.124 -10.706 -10.350 1.00 96.75 226 ALA A O 1
ATOM 1770 N N . VAL A 1 227 ? 7.580 -9.722 -12.308 1.00 96.25 227 VAL A N 1
ATOM 1771 C CA . VAL A 1 227 ? 8.064 -10.940 -12.983 1.00 96.25 227 VAL A CA 1
ATOM 1772 C C . VAL A 1 227 ? 9.590 -10.946 -13.071 1.00 96.25 227 VAL A C 1
ATOM 1774 O O . VAL A 1 227 ? 10.223 -11.961 -12.792 1.00 96.25 227 VAL A O 1
ATOM 1777 N N . ALA A 1 228 ? 10.189 -9.813 -13.441 1.00 95.12 228 ALA A N 1
ATOM 1778 C CA . ALA A 1 228 ? 11.626 -9.677 -13.684 1.00 95.12 228 ALA A CA 1
ATOM 1779 C C . ALA A 1 228 ? 12.103 -8.236 -13.428 1.00 95.12 228 ALA A C 1
ATOM 1781 O O . ALA A 1 228 ? 11.328 -7.386 -13.000 1.00 95.12 228 ALA A O 1
ATOM 1782 N N . ALA A 1 229 ? 13.373 -7.932 -13.713 1.00 95.31 229 ALA A N 1
ATOM 1783 C CA . ALA A 1 229 ? 13.941 -6.586 -13.571 1.00 95.31 229 ALA A CA 1
ATOM 1784 C C . ALA A 1 229 ? 13.144 -5.488 -14.302 1.00 95.31 229 ALA A C 1
ATOM 1786 O O . ALA A 1 229 ? 12.969 -4.401 -13.758 1.00 95.31 229 ALA A O 1
ATOM 1787 N N . TYR A 1 230 ? 12.637 -5.791 -15.501 1.00 94.69 230 TYR A N 1
ATOM 1788 C CA . TYR A 1 230 ? 11.969 -4.825 -16.384 1.00 94.69 230 TYR A CA 1
ATOM 1789 C C . TYR A 1 230 ? 10.520 -5.198 -16.722 1.00 94.69 230 TYR A C 1
ATOM 1791 O O . TYR A 1 230 ? 9.906 -4.569 -17.568 1.00 94.69 230 TYR A O 1
ATOM 1799 N N . VAL A 1 231 ? 9.966 -6.218 -16.060 1.00 96.56 231 VAL A N 1
ATOM 1800 C CA . VAL A 1 231 ? 8.547 -6.587 -16.163 1.00 96.56 231 VAL A CA 1
ATOM 1801 C C . VAL A 1 231 ? 7.993 -6.602 -14.746 1.00 96.56 231 VAL A C 1
ATOM 1803 O O . VAL A 1 231 ? 8.282 -7.528 -13.979 1.00 96.56 231 VAL A O 1
ATOM 1806 N N . GLY A 1 232 ? 7.279 -5.540 -14.378 1.00 96.94 232 GLY A N 1
ATOM 1807 C CA . GLY A 1 232 ? 6.868 -5.282 -13.003 1.00 96.94 232 GLY A CA 1
ATOM 1808 C C . GLY A 1 232 ? 5.406 -5.580 -12.696 1.00 96.94 232 GLY A C 1
ATOM 1809 O O . GLY A 1 232 ? 4.734 -6.342 -13.394 1.00 96.94 232 GLY A O 1
ATOM 1810 N N . GLY A 1 233 ? 4.952 -5.006 -11.581 1.00 97.31 233 GLY A N 1
ATOM 1811 C CA . GLY A 1 233 ? 3.604 -5.184 -11.053 1.00 97.31 233 GLY A CA 1
ATOM 1812 C C . GLY A 1 233 ? 2.528 -4.423 -11.826 1.00 97.31 233 GLY A C 1
ATOM 1813 O O . GLY A 1 233 ? 1.363 -4.799 -11.783 1.00 97.31 233 GLY A O 1
ATOM 1814 N N . ASP A 1 234 ? 2.911 -3.379 -12.555 1.00 96.94 234 ASP A N 1
ATOM 1815 C CA . ASP A 1 234 ? 2.088 -2.720 -13.576 1.00 96.94 234 ASP A CA 1
ATOM 1816 C C . ASP A 1 234 ? 1.628 -3.709 -14.654 1.00 96.94 234 ASP A C 1
ATOM 1818 O O . ASP A 1 234 ? 0.432 -3.833 -14.928 1.00 96.94 234 ASP A O 1
ATOM 1822 N N . ILE A 1 235 ? 2.554 -4.505 -15.187 1.00 97.31 235 ILE A N 1
ATOM 1823 C CA . ILE A 1 235 ? 2.245 -5.473 -16.244 1.00 97.31 235 ILE A CA 1
ATOM 1824 C C . ILE A 1 235 ? 1.405 -6.631 -15.716 1.00 97.31 235 ILE A C 1
ATOM 1826 O O . ILE A 1 235 ? 0.429 -7.028 -16.355 1.00 97.31 235 ILE A O 1
ATOM 1830 N N . THR A 1 236 ? 1.719 -7.163 -14.532 1.00 97.19 236 THR A N 1
ATOM 1831 C CA . THR A 1 236 ? 0.894 -8.228 -13.939 1.00 97.19 236 THR A CA 1
ATOM 1832 C C . THR A 1 236 ? -0.505 -7.728 -13.575 1.00 97.19 236 THR A C 1
ATOM 1834 O O . THR A 1 236 ? -1.476 -8.463 -13.769 1.00 97.19 236 THR A O 1
ATOM 1837 N N . ALA A 1 237 ? -0.645 -6.469 -13.145 1.00 97.19 237 ALA A N 1
ATOM 1838 C CA . ALA A 1 237 ? -1.945 -5.829 -12.957 1.00 97.19 237 ALA A CA 1
ATOM 1839 C C . ALA A 1 237 ? -2.717 -5.679 -14.275 1.00 97.19 237 ALA A C 1
ATOM 1841 O O . ALA A 1 237 ? -3.912 -5.975 -14.315 1.00 97.19 237 ALA A O 1
ATOM 1842 N N . GLY A 1 238 ? -2.048 -5.292 -15.364 1.00 96.19 238 GLY A N 1
ATOM 1843 C CA . GLY A 1 238 ? -2.642 -5.225 -16.702 1.00 96.19 238 GLY A CA 1
ATOM 1844 C C . GLY A 1 238 ? -3.122 -6.588 -17.214 1.00 96.19 238 GLY A C 1
ATOM 1845 O O . GLY A 1 238 ? -4.250 -6.718 -17.700 1.00 96.19 238 GLY A O 1
ATOM 1846 N N . VAL A 1 239 ? -2.317 -7.638 -17.036 1.00 96.44 239 VAL A N 1
ATOM 1847 C CA . VAL A 1 239 ? -2.684 -9.024 -17.381 1.00 96.44 239 VAL A CA 1
ATOM 1848 C C . VAL A 1 239 ? -3.888 -9.503 -16.567 1.00 96.44 239 VAL A C 1
ATOM 1850 O O . VAL A 1 239 ? -4.808 -10.104 -17.126 1.00 96.44 239 VAL A O 1
ATOM 1853 N N . LEU A 1 240 ? -3.915 -9.210 -15.264 1.00 96.50 240 LEU A N 1
ATOM 1854 C CA . LEU A 1 240 ? -5.044 -9.537 -14.393 1.00 96.50 240 LEU A CA 1
ATOM 1855 C C . LEU A 1 240 ? -6.317 -8.799 -14.834 1.00 96.50 240 LEU A C 1
ATOM 1857 O O . LEU A 1 240 ? -7.363 -9.417 -15.003 1.00 96.50 240 LEU A O 1
ATOM 1861 N N . SER A 1 241 ? -6.220 -7.490 -15.067 1.00 95.00 241 SER A N 1
ATOM 1862 C CA . SER A 1 241 ? -7.346 -6.633 -15.463 1.00 95.00 241 SER A CA 1
ATOM 1863 C C . SER A 1 241 ? -7.924 -7.002 -16.835 1.00 95.00 241 SER A C 1
ATOM 1865 O O . SER A 1 241 ? -9.136 -6.967 -17.041 1.00 95.00 241 SER A O 1
ATOM 1867 N N . SER A 1 242 ? -7.067 -7.408 -17.775 1.00 94.81 242 SER A N 1
ATOM 1868 C CA . SER A 1 242 ? -7.478 -7.836 -19.119 1.00 94.81 242 SER A CA 1
ATOM 1869 C C . SER A 1 242 ? -8.059 -9.252 -19.173 1.00 94.81 242 SER A C 1
ATOM 1871 O O . SER A 1 242 ? -8.568 -9.654 -20.219 1.00 94.81 242 SER A O 1
ATOM 1873 N N . CYS A 1 243 ? -7.983 -10.016 -18.076 1.00 94.81 243 CYS A N 1
ATOM 1874 C CA . CYS A 1 243 ? -8.342 -11.436 -18.025 1.00 94.81 243 CYS A CA 1
ATOM 1875 C C . CYS A 1 243 ? -7.582 -12.304 -19.046 1.00 94.81 243 CYS A C 1
ATOM 1877 O O . CYS A 1 243 ? -8.042 -13.393 -19.395 1.00 94.81 243 CYS A O 1
ATOM 1879 N N . LEU A 1 244 ? -6.413 -11.849 -19.513 1.00 93.69 244 LEU A N 1
ATOM 1880 C CA . LEU A 1 244 ? -5.589 -12.555 -20.499 1.00 93.69 244 LEU A CA 1
ATOM 1881 C C . LEU A 1 244 ? -5.224 -13.974 -20.032 1.00 93.69 244 LEU A C 1
ATOM 1883 O O . LEU A 1 244 ? -5.260 -14.920 -20.813 1.00 93.69 244 LEU A O 1
ATOM 1887 N N . TYR A 1 245 ? -4.951 -14.124 -18.736 1.00 91.62 245 TYR A N 1
ATOM 1888 C CA . TYR A 1 245 ? -4.636 -15.397 -18.080 1.00 91.62 245 TYR A CA 1
ATOM 1889 C C . TYR A 1 245 ? -5.780 -16.429 -18.110 1.00 91.62 245 TYR A C 1
ATOM 1891 O O . TYR A 1 245 ? -5.589 -17.560 -17.678 1.00 91.62 245 TYR A O 1
ATOM 1899 N N . ASN A 1 246 ? -6.976 -16.046 -18.567 1.00 94.19 246 ASN A N 1
ATOM 1900 C CA . ASN A 1 246 ? -8.145 -16.918 -18.683 1.00 94.19 246 ASN A CA 1
ATOM 1901 C C . ASN A 1 246 ? -8.733 -16.915 -20.108 1.00 94.19 246 ASN A C 1
ATOM 1903 O O . ASN A 1 246 ? -9.880 -17.306 -20.319 1.00 94.19 246 ASN A O 1
ATOM 1907 N N . ALA A 1 247 ? -7.985 -16.413 -21.091 1.00 93.44 247 ALA A N 1
ATOM 1908 C CA . ALA A 1 247 ? -8.417 -16.388 -22.480 1.00 93.44 247 ALA A CA 1
ATOM 1909 C C . ALA A 1 247 ? -7.905 -17.629 -23.219 1.00 93.44 247 ALA A C 1
ATOM 1911 O O . ALA A 1 247 ? -6.714 -17.908 -23.185 1.00 93.44 247 ALA A O 1
ATOM 1912 N N . ASP A 1 248 ? -8.764 -18.323 -23.970 1.00 95.81 248 ASP A N 1
ATOM 1913 C CA . ASP A 1 248 ? -8.318 -19.434 -24.833 1.00 95.81 248 ASP A CA 1
ATOM 1914 C C . ASP A 1 248 ? -7.505 -18.932 -26.040 1.00 95.81 248 ASP A C 1
ATOM 1916 O O . ASP A 1 248 ? -6.618 -19.610 -26.566 1.00 95.81 248 ASP A O 1
ATOM 1920 N N . LYS A 1 249 ? -7.832 -17.724 -26.515 1.00 96.50 249 LYS A N 1
ATOM 1921 C CA . LYS A 1 249 ? -7.232 -17.129 -27.711 1.00 96.50 249 LYS A CA 1
ATOM 1922 C C . LYS A 1 249 ? -5.835 -16.607 -27.413 1.00 96.50 249 LYS A C 1
ATOM 1924 O O . LYS A 1 249 ? -5.641 -15.857 -26.459 1.00 96.50 249 LYS A O 1
ATOM 1929 N N . LEU A 1 250 ? -4.913 -16.892 -28.331 1.00 96.81 250 LEU A N 1
ATOM 1930 C CA . LEU A 1 250 ? -3.617 -16.229 -28.365 1.00 96.81 250 LEU A CA 1
ATOM 1931 C C . LEU A 1 250 ? -3.817 -14.717 -28.498 1.00 96.81 250 LEU A C 1
ATOM 1933 O O . LEU A 1 250 ? -4.403 -14.241 -29.473 1.00 96.81 250 LEU A O 1
ATOM 1937 N N . THR A 1 251 ? -3.326 -13.984 -27.511 1.00 97.06 251 THR A N 1
ATOM 1938 C CA . THR A 1 251 ? -3.559 -12.552 -27.360 1.00 97.06 251 THR A CA 1
ATOM 1939 C C . THR A 1 251 ? -2.234 -11.850 -27.112 1.00 97.06 251 THR A C 1
ATOM 1941 O O . THR A 1 251 ? -1.384 -12.336 -26.366 1.00 97.06 251 THR A O 1
ATOM 1944 N N . LEU A 1 252 ? -2.069 -10.700 -27.761 1.00 96.25 252 LEU A N 1
ATOM 1945 C CA . LEU A 1 252 ? -0.943 -9.799 -27.576 1.00 96.25 252 LEU A CA 1
ATOM 1946 C C . LEU A 1 252 ? -1.419 -8.604 -26.748 1.00 96.25 252 LEU A C 1
ATOM 1948 O O . LEU A 1 252 ? -2.228 -7.805 -27.220 1.00 96.25 252 LEU A O 1
ATOM 1952 N N . PHE A 1 253 ? -0.929 -8.504 -25.520 1.00 96.31 253 PHE A N 1
ATOM 1953 C CA . PHE A 1 253 ? -1.090 -7.345 -24.656 1.00 96.31 253 PHE A CA 1
ATOM 1954 C C . PHE A 1 253 ? 0.132 -6.438 -24.818 1.00 96.31 253 PHE A C 1
ATOM 1956 O O . PHE A 1 253 ? 1.270 -6.905 -24.751 1.00 96.31 253 PHE A O 1
ATOM 1963 N N . LEU A 1 254 ? -0.116 -5.154 -25.060 1.00 94.62 254 LEU A N 1
ATOM 1964 C CA . LEU A 1 254 ? 0.909 -4.135 -25.262 1.00 94.62 254 LEU A CA 1
ATOM 1965 C C . LEU A 1 254 ? 0.663 -3.002 -24.271 1.00 94.62 254 LEU A C 1
ATOM 1967 O O . LEU A 1 254 ? -0.371 -2.337 -24.362 1.00 94.62 254 LEU A O 1
ATOM 1971 N N . ASP A 1 255 ? 1.611 -2.781 -23.366 1.00 92.94 255 ASP A N 1
ATOM 1972 C CA . ASP A 1 255 ? 1.656 -1.581 -22.542 1.00 92.94 255 ASP A CA 1
ATOM 1973 C C . ASP A 1 255 ? 2.554 -0.546 -23.224 1.00 92.94 255 ASP A C 1
ATOM 1975 O O . ASP A 1 255 ? 3.770 -0.701 -23.349 1.00 92.94 255 ASP A O 1
ATOM 1979 N N . VAL A 1 256 ? 1.930 0.509 -23.743 1.00 86.88 256 VAL A N 1
ATOM 1980 C CA . VAL A 1 256 ? 2.638 1.572 -24.459 1.00 86.88 256 VAL A CA 1
ATOM 1981 C C . VAL A 1 256 ? 2.994 2.671 -23.463 1.00 86.88 256 VAL A C 1
ATOM 1983 O O . VAL A 1 256 ? 2.369 3.732 -23.424 1.00 86.88 256 VAL A O 1
ATOM 1986 N N . GLY A 1 257 ? 4.002 2.379 -22.642 1.00 79.69 257 GLY A N 1
ATOM 1987 C CA . GLY A 1 257 ? 4.564 3.275 -21.636 1.00 79.69 257 GLY A CA 1
ATOM 1988 C C . GLY A 1 257 ? 5.991 3.729 -21.956 1.00 79.69 257 GLY A C 1
ATOM 1989 O O . GLY A 1 257 ? 6.397 3.840 -23.112 1.00 79.69 257 GLY A O 1
ATOM 1990 N N . THR A 1 258 ? 6.769 4.007 -20.907 1.00 75.25 258 THR A N 1
ATOM 1991 C CA . THR A 1 258 ? 8.169 4.446 -21.033 1.00 75.25 258 THR A CA 1
ATOM 1992 C C . THR A 1 258 ? 9.100 3.344 -21.558 1.00 75.25 258 THR A C 1
ATOM 1994 O O . THR A 1 258 ? 10.032 3.684 -22.280 1.00 75.25 258 THR A O 1
ATOM 1997 N N . ASN A 1 259 ? 8.855 2.060 -21.243 1.00 77.56 259 ASN A N 1
ATOM 1998 C CA . ASN A 1 259 ? 9.740 0.944 -21.630 1.00 77.56 259 ASN A CA 1
ATOM 1999 C C . ASN A 1 259 ? 9.089 -0.095 -22.569 1.00 77.56 259 ASN A C 1
ATOM 2001 O O . ASN A 1 259 ? 9.670 -1.152 -22.795 1.00 77.56 259 ASN A O 1
ATOM 2005 N N . GLY A 1 260 ? 7.888 0.177 -23.096 1.00 84.19 260 GLY A N 1
ATOM 2006 C CA . GLY A 1 260 ? 7.214 -0.678 -24.081 1.00 84.19 260 GLY A CA 1
ATOM 2007 C C . GLY A 1 260 ? 7.137 -2.158 -23.685 1.00 84.19 260 GLY A C 1
ATOM 2008 O O . GLY A 1 260 ? 7.803 -3.012 -24.266 1.00 84.19 260 GLY A O 1
ATOM 2009 N N . GLU A 1 261 ? 6.331 -2.492 -22.689 1.00 94.44 261 GLU A N 1
ATOM 2010 C CA . GLU A 1 261 ? 6.207 -3.859 -22.205 1.00 94.44 261 GLU A CA 1
ATOM 2011 C C . GLU A 1 261 ? 5.173 -4.669 -23.010 1.00 94.44 261 GLU A C 1
ATOM 2013 O O . GLU A 1 261 ? 4.099 -4.194 -23.390 1.00 94.44 261 GLU A O 1
ATOM 2018 N N . ILE A 1 262 ? 5.493 -5.936 -23.281 1.00 95.94 262 ILE A N 1
ATOM 2019 C CA . ILE A 1 262 ? 4.689 -6.827 -24.123 1.00 95.94 262 ILE A CA 1
ATOM 2020 C C . ILE A 1 262 ? 4.434 -8.134 -23.385 1.00 95.94 262 ILE A C 1
ATOM 2022 O O . ILE A 1 262 ? 5.363 -8.736 -22.844 1.00 95.94 262 ILE A O 1
ATOM 2026 N N . VAL A 1 263 ? 3.191 -8.618 -23.433 1.00 97.31 263 VAL A N 1
ATOM 2027 C CA . VAL A 1 263 ? 2.822 -9.970 -22.999 1.00 97.31 263 VAL A CA 1
ATOM 2028 C C . VAL A 1 263 ? 2.106 -10.693 -24.135 1.00 97.31 263 VAL A C 1
ATOM 2030 O O . VAL A 1 263 ? 1.124 -10.198 -24.682 1.00 97.31 263 VAL A O 1
ATOM 2033 N N . LEU A 1 264 ? 2.588 -11.880 -24.488 1.00 97.62 264 LEU A N 1
ATOM 2034 C CA . LEU A 1 264 ? 1.975 -12.762 -25.477 1.00 97.62 264 LEU A CA 1
ATOM 2035 C C . LEU A 1 264 ? 1.577 -14.070 -24.800 1.00 97.62 264 LEU A C 1
ATOM 2037 O O . LEU A 1 264 ? 2.400 -14.693 -24.128 1.00 97.62 264 LEU A O 1
ATOM 2041 N N . GLY A 1 265 ? 0.342 -14.511 -25.018 1.00 96.94 265 GLY A N 1
ATOM 2042 C CA . GLY A 1 265 ? -0.078 -15.834 -24.573 1.00 96.94 265 GLY A CA 1
ATOM 2043 C C . GLY A 1 265 ? -1.583 -16.003 -24.455 1.00 96.94 265 GLY A C 1
ATOM 2044 O O . GLY A 1 265 ? -2.351 -15.340 -25.157 1.00 96.94 265 GLY A O 1
ATOM 2045 N N . ASN A 1 266 ? -1.976 -16.945 -23.606 1.00 96.56 266 ASN A N 1
ATOM 2046 C CA . ASN A 1 266 ? -3.346 -17.372 -23.343 1.00 96.56 266 ASN A CA 1
ATOM 2047 C C . ASN A 1 266 ? -3.429 -18.007 -21.930 1.00 96.56 266 ASN A C 1
ATOM 2049 O O . ASN A 1 266 ? -2.524 -17.835 -21.114 1.00 96.56 266 ASN A O 1
ATOM 2053 N N . ALA A 1 267 ? -4.501 -18.745 -21.633 1.00 96.69 267 ALA A N 1
ATOM 2054 C CA . ALA A 1 267 ? -4.690 -19.419 -20.347 1.00 96.69 267 ALA A CA 1
ATOM 2055 C C . ALA A 1 267 ? -3.656 -20.523 -20.039 1.00 96.69 267 ALA A C 1
ATOM 2057 O O . ALA A 1 267 ? -3.428 -20.836 -18.872 1.00 96.69 267 ALA A O 1
ATOM 2058 N N . ASP A 1 268 ? -3.020 -21.104 -21.061 1.00 97.44 268 ASP A N 1
ATOM 2059 C CA . ASP A 1 268 ? -2.065 -22.205 -20.894 1.00 97.44 268 ASP A CA 1
ATOM 2060 C C . ASP A 1 268 ? -0.640 -21.702 -20.629 1.00 97.44 268 ASP A C 1
ATOM 2062 O O . ASP A 1 268 ? 0.133 -22.340 -19.910 1.00 97.44 268 ASP A O 1
ATOM 2066 N N . TRP A 1 269 ? -0.262 -20.577 -21.239 1.00 97.00 269 TRP A N 1
ATOM 2067 C CA . TRP A 1 269 ? 1.081 -20.014 -21.132 1.00 97.00 269 TRP A CA 1
ATOM 2068 C C . TRP A 1 269 ? 1.089 -18.507 -21.381 1.00 97.00 269 TRP A C 1
ATOM 2070 O O . TRP A 1 269 ? 0.322 -17.979 -22.183 1.00 97.00 269 TRP A O 1
ATOM 2080 N N . LEU A 1 270 ? 2.027 -17.817 -20.732 1.00 97.06 270 LEU A N 1
ATOM 2081 C CA . LEU A 1 270 ? 2.287 -16.392 -20.913 1.00 97.06 270 LEU A CA 1
ATOM 2082 C C . LEU A 1 270 ? 3.795 -16.162 -21.014 1.00 97.06 270 LEU A C 1
ATOM 2084 O O . LEU A 1 270 ? 4.567 -16.719 -20.235 1.00 97.06 270 LEU A O 1
ATOM 2088 N N . ILE A 1 271 ? 4.210 -15.328 -21.964 1.00 96.69 271 ILE A N 1
ATOM 2089 C CA . ILE A 1 271 ? 5.588 -14.855 -22.117 1.00 96.69 271 ILE A CA 1
ATOM 2090 C C . ILE A 1 271 ? 5.563 -13.331 -22.098 1.00 96.69 271 ILE A C 1
ATOM 2092 O O . ILE A 1 271 ? 4.707 -12.722 -22.738 1.00 96.69 271 ILE A O 1
ATOM 2096 N N . ALA A 1 272 ? 6.511 -12.724 -21.386 1.00 96.19 272 ALA A N 1
ATOM 2097 C CA . ALA A 1 272 ? 6.647 -11.278 -21.291 1.00 96.19 272 ALA A CA 1
ATOM 2098 C C . ALA A 1 272 ? 8.053 -10.813 -21.687 1.00 96.19 272 ALA A C 1
ATOM 2100 O O . ALA A 1 272 ? 9.039 -11.508 -21.434 1.00 96.19 272 ALA A O 1
ATOM 2101 N N . CYS A 1 273 ? 8.141 -9.623 -22.273 1.00 93.88 273 CYS A N 1
ATOM 2102 C CA . CYS A 1 273 ? 9.395 -8.924 -22.540 1.00 93.88 273 CYS A CA 1
ATOM 2103 C C . CYS A 1 273 ? 9.219 -7.404 -22.403 1.00 93.88 273 CYS A C 1
ATOM 2105 O O . CYS A 1 273 ? 8.103 -6.896 -22.483 1.00 93.88 273 CYS A O 1
ATOM 2107 N N . ALA A 1 274 ? 10.331 -6.695 -22.230 1.00 90.50 274 ALA A N 1
ATOM 2108 C CA . ALA A 1 274 ? 10.417 -5.234 -22.261 1.00 90.50 274 ALA A CA 1
ATOM 2109 C C . ALA A 1 274 ? 11.433 -4.823 -23.339 1.00 90.50 274 ALA A C 1
ATOM 2111 O O . ALA A 1 274 ? 12.360 -5.602 -23.601 1.00 90.50 274 ALA A O 1
ATOM 2112 N N . CYS A 1 275 ? 11.250 -3.661 -23.976 1.00 81.81 275 CYS A N 1
ATOM 2113 C CA . CYS A 1 275 ? 12.049 -3.232 -25.132 1.00 81.81 275 CYS A CA 1
ATOM 2114 C C . CYS A 1 275 ? 12.736 -1.873 -24.963 1.00 81.81 275 CYS A C 1
ATOM 2116 O O . CYS A 1 275 ? 12.137 -0.953 -24.368 1.00 81.81 275 CYS A O 1
#

pLDDT: mean 95.3, std 4.27, range [70.81, 98.88]

Mean predicted aligned error: 3.96 Å

InterPro domains:
  IPR027980 RamQ-like, C-terminal domain [PF14574] (250-275)
  IPR040506 RACo linker region [PF17650] (2-80)
  IPR041414 RamQ-like, middle-like domain [PF17651] (85-245)
  IPR042259 RamQ-like, middle domain superfamily [G3DSA:3.30.420.480] (84-262)
  IPR052911 Corrinoid activation enzyme [PTHR42895] (72-274)

Secondary structure (DSSP, 8-state):
-EEEEEEEPPPP-SS----HHHHHHHHHHHHH---EEE--HHHHHHHHHHHHHTTTEEEEEEEESSSSEEEEEEEEES---S--EEEEEEE-SSEEEEEEEETTTTEEEEEEEEE-GGGGT-SSHHHHHHHHHHSTTHHHHHHHHHHHHHHHHHHHHHHHHT--GGGEEEEEEEE-HHHHHHHTT---HHHHSTTT--S-SSPPPEEHHHHT-SS-TT-EEEEPPP-SSSS-HHHHHHHHHTTGGG-SS-EEEEE-SSS-EEEEE-SS-EEEEE-

Foldseek 3Di:
DKDKDKFQFDDDDPVRNDDLVVSVQVRCCVPQVANAEDEDPVQVVCSVVQCVVQVNIWIWIWDDPDRHHIYTLDIHRHDDPDFQWAWEWEQELFKIKIFIAGPVVRDTDDMDMDTQQLVVQPSDLVSLLVQCVPDDCSLVVLLVSRLVRVQVRLVVVCVVVVHQLQSHQEYEYWYWLSRVCSVLSHNLNQCPPPVNAGPFQADDFDACLSSVHRYRRSRTYGYAGADGSGGHSNNVVVCVVVVQLAAPDFDWDWDPGPFIKIWTDHVVDIDIDTD

Radius of gyration: 21.21 Å; Cα contacts (8 Å, |Δi|>4): 579; chains: 1; bounding box: 48×40×67 Å

Sequence (275 aa):
MVRQLYLEIPPPSLEDNATDLDRLRRALEREHGIDNLSIELPLMRNLAATLRQSDWKVTATVALKDMESARLIDLRPGRSRGPLFAVAVDIGTTNVVIDLVNLRSGRAIDRVSSRNKQIARGEDVISRIIYTERNKKGLEEMQGLIIETIDELLDELAQKHRLATTDIEEMVAAGNTTMLHLFLGLPPKHIREEPYIPTASHFPMVTAGELGLAINPHASVYCMPAVAAYVGGDITAGVLSSCLYNADKLTLFLDVGTNGEIVLGNADWLIACAC

Nearest PDB structures (foldseek):
  3zyy-assembly1_X  TM=9.232E-01  e=2.710E-34  Carboxydothermus hydrogenoformans
  4c1n-assembly2_K  TM=8.938E-01  e=1.890E-34  Carboxydothermus hydrogenoformans
  4ijn-assembly1_B  TM=4.339E-01  e=2.293E-02  Mycolicibacterium smegmatis MC2 155
  4iz9-assembly1_A-2  TM=3.877E-01  e=2.435E-02  Mycobacterium avium 104
  6ip8-assembly1_zw  TM=2.244E-01  e=9.506E-04  Homo sapiens

Organism: NCBI:txid412755